Protein AF-A0A2S8VA64-F1 (afdb_monomer_lite)

pLDDT: mean 78.73, std 17.13, range [39.44, 96.56]

Sequence (203 aa):
MLLLCYEHHRVTDDVTKYPVERMQQIKRDHEAKFADAAGKIRSRIVDHTTLETVKEAANLEALWAEIGAPADDDHDPAESLAELGKVVRALKRLPIQTRQLFAIAVDRSKIDRPSGSRYVSVSLLKLVTELSMTALRNHIAILDEAKLVGEADPGEQFREQRILIQTSPESWDFWTKLKKFCKKRELPLKLFIEDLDFSSLAH

Foldseek 3Di:
DPPDPPVPPPPQPPCVVCPPVNVVVVVCVVVVVVVVVVVPVVDDPDQPLVVADAAAAPWQVLLCVQQPDDPDPPDDRVVVSVLVVLVLVLLSNDDLVLLVLVLVFLVQWDQDPVVRWIKHFLVVSCVVVVDDPVVSVVSVVSCVVSVQWAFDDCPPPVPTGMITGDRRPDDDPVSVSLVSSCVRVVHRSCCCRNNNYPHSSHD

Radius of gyration: 24.04 Å; chains: 1; bounding box: 64×56×52 Å

Structure (mmCIF, N/CA/C/O backbone):
data_AF-A0A2S8VA64-F1
#
_entry.id   AF-A0A2S8VA64-F1
#
loop_
_atom_site.group_PDB
_atom_site.id
_atom_site.type_symbol
_atom_site.label_atom_id
_atom_site.label_alt_id
_atom_site.label_comp_id
_atom_site.label_asym_id
_atom_site.label_entity_id
_atom_site.label_seq_id
_atom_site.pdbx_PDB_ins_code
_atom_site.Cartn_x
_atom_site.Cartn_y
_atom_site.Cartn_z
_atom_site.occupancy
_atom_site.B_iso_or_equiv
_atom_site.auth_seq_id
_atom_site.auth_comp_id
_atom_site.auth_asym_id
_atom_site.auth_atom_id
_atom_site.pdbx_PDB_model_num
ATOM 1 N N . MET A 1 1 ? -30.365 -12.414 22.694 1.00 39.44 1 MET A N 1
ATOM 2 C CA . MET A 1 1 ? -31.533 -12.283 21.793 1.00 39.44 1 MET A CA 1
ATOM 3 C C . MET A 1 1 ? -31.303 -13.249 20.639 1.00 39.44 1 MET A C 1
ATOM 5 O O . MET A 1 1 ? -30.290 -13.109 19.970 1.00 39.44 1 MET A O 1
ATOM 9 N N . LEU A 1 2 ? -32.136 -14.282 20.478 1.00 41.25 2 LEU A N 1
ATOM 10 C CA . LEU A 1 2 ? -32.064 -15.186 19.323 1.00 41.25 2 LEU A CA 1
ATOM 11 C C . LEU A 1 2 ? -32.697 -14.454 18.136 1.00 41.25 2 LEU A C 1
ATOM 13 O O . LEU A 1 2 ? -33.915 -14.326 18.073 1.00 41.25 2 LEU A O 1
ATOM 17 N N . LEU A 1 3 ? -31.870 -13.908 17.249 1.00 40.16 3 LEU A N 1
ATOM 18 C CA . LEU A 1 3 ? -32.317 -13.376 15.964 1.00 40.16 3 LEU A CA 1
ATOM 19 C C . LEU A 1 3 ? -32.468 -14.559 15.005 1.00 40.16 3 LEU A C 1
ATOM 21 O O . LEU A 1 3 ? -31.501 -15.001 14.392 1.00 40.16 3 LEU A O 1
ATOM 25 N N . LEU A 1 4 ? -33.679 -15.107 14.934 1.00 42.19 4 LEU A N 1
ATOM 26 C CA . LEU A 1 4 ? -34.066 -16.049 13.891 1.00 42.19 4 LEU A CA 1
ATOM 27 C C . LEU A 1 4 ? -34.688 -15.238 12.754 1.00 42.19 4 LEU A C 1
ATOM 29 O O . LEU A 1 4 ? -35.686 -14.546 12.937 1.00 42.19 4 LEU A O 1
ATOM 33 N N . CYS A 1 5 ? -34.040 -15.272 11.592 1.00 42.28 5 CYS A N 1
ATOM 34 C CA . CYS A 1 5 ? -34.544 -14.654 10.375 1.00 42.28 5 CYS A CA 1
ATOM 35 C C . CYS A 1 5 ? -35.856 -15.325 9.934 1.00 42.28 5 CYS A C 1
ATOM 37 O O . CYS A 1 5 ? -36.065 -16.523 10.140 1.00 42.28 5 CYS A O 1
ATOM 39 N N . TYR A 1 6 ? -36.707 -14.529 9.285 1.00 44.12 6 TYR A N 1
ATOM 40 C CA . TYR A 1 6 ? -38.107 -14.799 8.933 1.00 44.12 6 TYR A CA 1
ATOM 41 C C . TYR A 1 6 ? -38.362 -16.113 8.155 1.00 44.12 6 TYR A C 1
ATOM 43 O O . TYR A 1 6 ? -39.483 -16.610 8.148 1.00 44.12 6 TYR A O 1
ATOM 51 N N . GLU A 1 7 ? -37.338 -16.746 7.573 1.00 47.06 7 GLU A N 1
ATOM 52 C CA . GLU A 1 7 ? -37.467 -18.023 6.848 1.00 47.06 7 GLU A CA 1
ATOM 53 C C . GLU A 1 7 ? -37.344 -19.300 7.705 1.00 47.06 7 GLU A C 1
ATOM 55 O O . GLU A 1 7 ? -37.552 -20.394 7.187 1.00 47.06 7 GLU A O 1
ATOM 60 N N . HIS A 1 8 ? -37.082 -19.213 9.017 1.00 47.62 8 HIS A N 1
ATOM 61 C CA . HIS A 1 8 ? -36.911 -20.405 9.875 1.00 47.62 8 HIS A CA 1
ATOM 62 C C . HIS A 1 8 ? -38.007 -20.639 10.928 1.00 47.62 8 HIS A C 1
ATOM 64 O O . HIS A 1 8 ? -37.876 -21.529 11.768 1.00 47.62 8 HIS A O 1
ATOM 70 N N . HIS A 1 9 ? -39.123 -19.908 10.889 1.00 45.31 9 HIS A N 1
ATOM 71 C CA . HIS A 1 9 ? -40.155 -20.016 11.933 1.00 45.31 9 HIS A CA 1
ATOM 72 C C . HIS A 1 9 ? -40.997 -21.306 11.876 1.00 45.31 9 HIS A C 1
ATOM 74 O O . HIS A 1 9 ? -41.723 -21.597 12.816 1.00 45.31 9 HIS A O 1
ATOM 80 N N . ARG A 1 10 ? -40.866 -22.142 10.837 1.00 53.16 10 ARG A N 1
ATOM 81 C CA . ARG A 1 10 ? -41.700 -23.351 10.681 1.00 53.16 10 ARG A CA 1
ATOM 82 C C . ARG A 1 10 ? -41.162 -24.631 11.334 1.00 53.16 10 ARG A C 1
ATOM 84 O O . ARG A 1 10 ? -41.776 -25.681 11.165 1.00 53.16 10 ARG A O 1
ATOM 91 N N . VAL A 1 11 ? -40.024 -24.579 12.035 1.00 54.19 11 VAL A N 1
ATOM 92 C CA . VAL A 1 11 ? -39.381 -25.773 12.635 1.00 54.19 11 VAL A CA 1
ATOM 93 C C . VAL A 1 11 ? -39.546 -25.832 14.161 1.00 54.19 11 VAL A C 1
ATOM 95 O O . VAL A 1 11 ? -39.498 -26.917 14.737 1.00 54.19 11 VAL A O 1
ATOM 98 N N . THR A 1 12 ? -39.788 -24.696 14.823 1.00 51.50 12 THR A N 1
ATOM 99 C CA . THR A 1 12 ? -39.932 -24.602 16.291 1.00 51.50 12 THR A CA 1
ATOM 100 C C . THR A 1 12 ? -41.376 -24.584 16.797 1.00 51.50 12 THR A C 1
ATOM 102 O O . THR A 1 12 ? -41.571 -24.585 18.007 1.00 51.50 12 THR A O 1
ATOM 105 N N . ASP A 1 13 ? -42.375 -24.612 15.910 1.00 52.44 13 ASP A N 1
ATOM 106 C CA . ASP A 1 13 ? -43.804 -24.656 16.286 1.00 52.44 13 ASP A CA 1
ATOM 107 C C . ASP A 1 13 ? -44.285 -26.044 16.735 1.00 52.44 13 ASP A C 1
ATOM 109 O O . ASP A 1 13 ? -45.413 -26.206 17.202 1.00 52.44 13 ASP A O 1
ATOM 113 N N . ASP A 1 14 ? -43.431 -27.064 16.639 1.00 58.34 14 ASP A N 1
ATOM 114 C CA . ASP A 1 14 ? -43.732 -28.373 17.200 1.00 58.34 14 ASP A CA 1
ATOM 115 C C . ASP A 1 14 ? -43.471 -28.377 18.714 1.00 58.34 14 ASP A C 1
ATOM 117 O O . ASP A 1 14 ? -42.394 -28.744 19.200 1.00 58.34 14 ASP A O 1
ATOM 121 N N . VAL A 1 15 ? -44.495 -27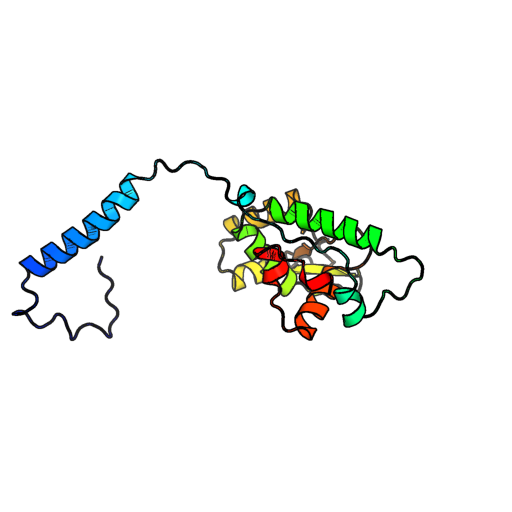.965 19.463 1.00 58.81 15 VAL A N 1
ATOM 122 C CA . VAL A 1 15 ? -44.530 -27.956 20.934 1.00 58.81 15 VAL A CA 1
ATOM 123 C C . VAL A 1 15 ? -44.277 -29.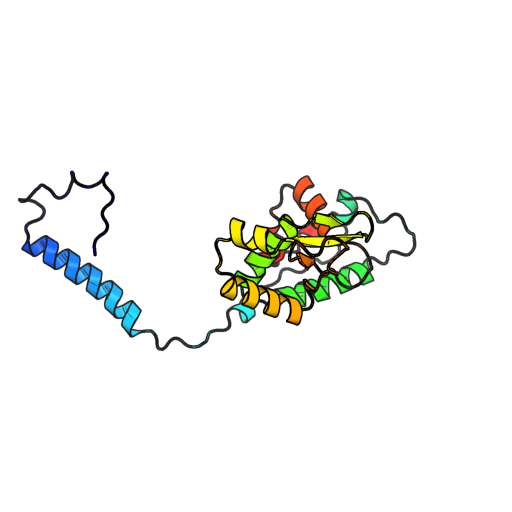329 21.565 1.00 58.81 15 VAL A C 1
ATOM 125 O O . VAL A 1 15 ? -43.890 -29.388 22.732 1.00 58.81 15 VAL A O 1
ATOM 128 N N . THR A 1 16 ? -44.423 -30.430 20.816 1.00 61.59 16 THR A N 1
ATOM 129 C CA . THR A 1 16 ? -44.064 -31.771 21.305 1.00 61.59 16 THR A CA 1
ATOM 130 C C . THR A 1 16 ? -42.559 -32.035 21.218 1.00 61.59 16 THR A C 1
ATOM 132 O O . THR A 1 16 ? -41.995 -32.720 22.071 1.00 61.59 16 THR A O 1
ATOM 135 N N . LYS A 1 17 ? -41.876 -31.435 20.236 1.00 58.59 17 LYS A N 1
ATOM 136 C CA . LYS A 1 17 ? -40.436 -31.606 19.988 1.00 58.59 17 LYS A CA 1
ATOM 137 C C . LYS A 1 17 ? -39.570 -30.556 20.697 1.00 58.59 17 LYS A C 1
ATOM 139 O O . LYS A 1 17 ? -38.421 -30.843 21.049 1.00 58.59 17 LYS A O 1
ATOM 144 N N . TYR A 1 18 ? -40.117 -29.364 20.947 1.00 59.94 18 TYR A N 1
ATOM 145 C CA . TYR A 1 18 ? -39.435 -28.241 21.601 1.00 59.94 18 TYR A CA 1
ATOM 146 C C . TYR A 1 18 ? -40.276 -27.637 22.741 1.00 59.94 18 TYR A C 1
ATOM 148 O O . TYR A 1 18 ? -40.663 -26.470 22.670 1.00 59.94 18 TYR A O 1
ATOM 156 N N . PRO A 1 19 ? -40.551 -28.397 23.821 1.00 74.19 19 PRO A N 1
ATOM 157 C CA . PRO A 1 19 ? -41.240 -27.852 24.987 1.00 74.19 19 PRO A CA 1
ATOM 158 C C . PRO A 1 19 ? -40.458 -26.674 25.588 1.00 74.19 19 PRO A C 1
ATOM 160 O O . PRO A 1 19 ? -39.232 -26.589 25.459 1.00 74.19 19 PRO A O 1
ATOM 163 N N . VAL A 1 20 ? -41.163 -25.768 26.273 1.00 72.38 20 VAL A N 1
ATOM 164 C CA . VAL A 1 20 ? -40.610 -24.506 26.809 1.00 72.38 20 VAL A CA 1
ATOM 165 C C . VAL A 1 20 ? -39.337 -24.733 27.629 1.00 72.38 20 VAL A C 1
ATOM 167 O O . VAL A 1 20 ? -38.357 -24.010 27.467 1.00 72.38 20 VAL A O 1
ATOM 170 N N . GLU A 1 21 ? -39.312 -25.782 28.446 1.00 76.06 21 GLU A N 1
ATOM 171 C CA . GLU A 1 21 ? -38.154 -26.167 29.260 1.00 76.06 21 GLU A CA 1
ATOM 172 C C . GLU A 1 21 ? -36.931 -26.526 28.405 1.00 76.06 21 GLU A C 1
ATOM 174 O O . GLU A 1 21 ? -35.813 -26.101 28.698 1.00 76.06 21 GLU A O 1
ATOM 179 N N . ARG A 1 22 ? -37.135 -27.237 27.287 1.00 76.00 22 ARG A N 1
ATOM 180 C CA . ARG A 1 22 ? -36.071 -27.574 26.331 1.00 76.00 22 ARG A CA 1
ATOM 181 C C . ARG A 1 22 ? -35.557 -26.328 25.616 1.00 76.00 22 ARG A C 1
ATOM 183 O O . ARG A 1 22 ? -34.352 -26.202 25.424 1.00 76.00 22 ARG A O 1
ATOM 190 N N . MET A 1 23 ? -36.431 -25.385 25.272 1.00 70.88 23 MET A N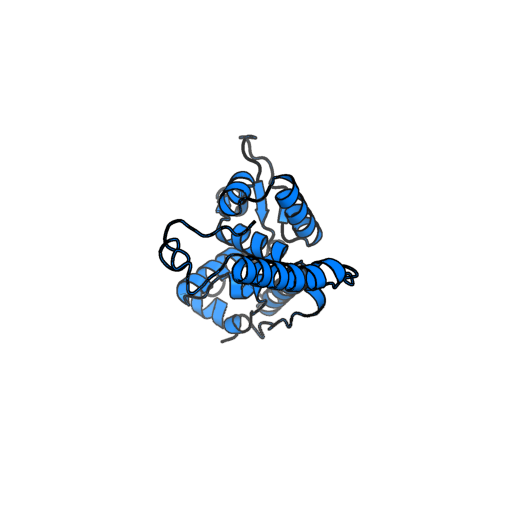 1
ATOM 191 C CA . MET A 1 23 ? -36.027 -24.108 24.670 1.00 70.88 23 MET A CA 1
ATOM 192 C C . MET A 1 23 ? -35.238 -23.233 25.651 1.00 70.88 23 MET A C 1
ATOM 194 O O . MET A 1 23 ? -34.232 -22.631 25.274 1.00 70.88 23 MET A O 1
ATOM 198 N N . GLN A 1 24 ? -35.634 -23.208 26.925 1.00 76.75 24 GLN A N 1
ATOM 199 C CA . GLN A 1 24 ? -34.879 -22.540 27.986 1.00 76.75 24 GLN A CA 1
ATOM 200 C C . GLN A 1 24 ? -33.521 -23.208 28.223 1.00 76.75 24 GLN A C 1
ATOM 202 O O . GLN A 1 24 ? -32.530 -22.509 28.418 1.00 76.75 24 GLN A O 1
ATOM 207 N N . GLN A 1 25 ? -33.449 -24.540 28.155 1.00 77.19 25 GLN A N 1
ATOM 208 C CA . GLN A 1 25 ? -32.191 -25.278 28.234 1.00 77.19 25 GLN A CA 1
ATOM 209 C C . GLN A 1 25 ? -31.266 -24.936 27.062 1.00 77.19 25 GLN A C 1
ATOM 211 O O . GLN A 1 25 ? -30.136 -24.526 27.291 1.00 77.19 25 GLN A O 1
ATOM 216 N N . ILE A 1 26 ? -31.769 -24.990 25.824 1.00 75.69 26 ILE A N 1
ATOM 217 C CA . ILE A 1 26 ? -31.009 -24.625 24.619 1.00 75.69 26 ILE A CA 1
ATOM 218 C C . ILE A 1 26 ? -30.493 -23.186 24.721 1.00 75.69 26 ILE A C 1
ATOM 220 O O . ILE A 1 26 ? -29.341 -22.924 24.383 1.00 75.69 26 ILE A O 1
ATOM 224 N N . LYS A 1 27 ? -31.314 -22.255 25.220 1.00 72.00 27 LYS A N 1
ATOM 225 C CA . LYS A 1 27 ? -30.906 -20.863 25.437 1.00 72.00 27 LYS A CA 1
ATOM 226 C C . LYS A 1 27 ? -29.810 -20.743 26.499 1.00 72.00 27 LYS A C 1
ATOM 228 O O . LYS A 1 27 ? -28.818 -20.069 26.243 1.00 72.00 27 LYS A O 1
ATOM 233 N N . ARG A 1 28 ? -29.956 -21.410 27.649 1.00 77.12 28 ARG A N 1
ATOM 234 C CA . ARG A 1 28 ? -28.937 -21.426 28.714 1.00 77.12 28 ARG A CA 1
ATOM 235 C C . ARG A 1 28 ? -27.623 -22.033 28.228 1.00 77.12 28 ARG A C 1
ATOM 237 O O . ARG A 1 28 ? -26.573 -21.462 28.488 1.00 77.12 28 ARG A O 1
ATOM 244 N N . ASP A 1 29 ? -27.678 -23.127 27.475 1.00 72.62 29 ASP A N 1
ATOM 245 C CA . ASP A 1 29 ? -26.495 -23.787 26.917 1.00 72.62 29 ASP A CA 1
ATOM 246 C C . ASP A 1 29 ? -25.817 -22.919 25.843 1.00 72.62 29 ASP A C 1
ATOM 248 O O . ASP A 1 29 ? -24.590 -22.887 25.749 1.00 72.62 29 ASP A O 1
ATOM 252 N N . HIS A 1 30 ? -26.604 -22.195 25.039 1.00 69.19 30 HIS A N 1
ATOM 253 C CA . HIS A 1 30 ? -26.097 -21.216 24.079 1.00 69.19 30 HIS A CA 1
ATOM 254 C C . HIS A 1 30 ? -25.389 -20.084 24.832 1.00 69.19 30 HIS A C 1
ATOM 256 O O . HIS A 1 30 ? -24.203 -19.863 24.626 1.00 69.19 30 HIS A O 1
ATOM 262 N N . GLU A 1 31 ? -26.066 -19.429 25.775 1.00 61.69 31 GLU A N 1
ATOM 263 C CA . GLU A 1 31 ? -25.520 -18.307 26.549 1.00 61.69 31 GLU A CA 1
ATOM 264 C C . GLU A 1 31 ? -24.304 -18.707 27.406 1.00 61.69 31 GLU A C 1
ATOM 266 O O . GLU A 1 31 ? -23.340 -17.950 27.464 1.00 61.69 31 GLU A O 1
ATOM 271 N N . ALA A 1 32 ? -24.271 -19.912 27.987 1.00 69.25 32 ALA A N 1
ATOM 272 C CA . ALA A 1 32 ? -23.128 -20.424 28.749 1.00 69.25 32 ALA A CA 1
ATOM 273 C C . ALA A 1 32 ? -21.875 -20.639 27.882 1.00 69.25 32 ALA A C 1
ATOM 275 O O . ALA A 1 32 ? -20.764 -20.340 28.321 1.00 69.25 32 ALA A O 1
ATOM 276 N N . LYS A 1 33 ? -22.040 -21.087 26.627 1.00 59.03 33 LYS A N 1
ATOM 277 C CA . LYS A 1 33 ? -20.930 -21.183 25.660 1.00 59.03 33 LYS A CA 1
ATOM 278 C C . LYS A 1 33 ? -20.352 -19.810 25.302 1.00 59.03 33 LYS A C 1
ATOM 280 O O . LYS A 1 33 ? -19.157 -19.712 25.040 1.00 59.03 33 LYS A O 1
ATOM 285 N N . PHE A 1 34 ? -21.168 -18.754 25.327 1.00 52.31 34 PHE A N 1
ATOM 286 C CA . PHE A 1 34 ? -20.714 -17.377 25.093 1.00 52.31 34 PHE A CA 1
ATOM 287 C C . PHE A 1 34 ? -20.241 -16.663 26.370 1.00 52.31 34 PHE A C 1
ATOM 289 O O . PHE A 1 34 ? -19.442 -15.730 26.283 1.00 52.31 34 PHE A O 1
ATOM 296 N N . ALA A 1 35 ? -20.653 -17.121 27.555 1.00 52.59 35 ALA A N 1
ATOM 297 C CA . ALA A 1 35 ? -20.187 -16.592 28.835 1.00 52.59 35 ALA A CA 1
ATOM 298 C C . ALA A 1 35 ? -18.702 -16.918 29.098 1.00 52.59 35 ALA A C 1
ATOM 300 O O . ALA A 1 35 ? -17.976 -16.060 29.600 1.00 52.59 35 ALA A O 1
ATOM 301 N N . ASP A 1 36 ? -18.215 -18.098 28.687 1.00 49.50 36 ASP A N 1
ATOM 302 C CA . ASP A 1 36 ? -16.785 -18.454 28.801 1.00 49.50 36 ASP A CA 1
ATOM 303 C C . ASP A 1 36 ? -15.897 -17.662 27.815 1.00 49.50 36 ASP A C 1
ATOM 305 O O . ASP A 1 36 ? -14.735 -17.371 28.105 1.00 49.50 36 ASP A O 1
ATOM 309 N N . ALA A 1 37 ? -16.457 -17.228 26.678 1.00 47.31 37 ALA A N 1
ATOM 310 C CA . ALA A 1 37 ? -15.771 -16.356 25.721 1.00 47.31 37 ALA A CA 1
ATOM 311 C C . ALA A 1 37 ? -15.651 -14.906 26.231 1.00 47.31 37 ALA A C 1
ATOM 313 O O . ALA A 1 37 ? -14.614 -14.270 26.042 1.00 47.31 37 ALA A O 1
ATOM 314 N N . ALA A 1 38 ? -16.671 -14.398 26.933 1.00 45.59 38 ALA A N 1
ATOM 315 C CA . ALA A 1 38 ? -16.636 -13.067 27.544 1.00 45.59 38 ALA A CA 1
ATOM 316 C C . ALA A 1 38 ? -15.755 -13.016 28.813 1.00 45.59 38 ALA A C 1
ATOM 318 O O . ALA A 1 38 ? -15.090 -12.012 29.064 1.00 45.59 38 ALA A O 1
ATOM 319 N N . GLY A 1 39 ? -15.690 -14.109 29.587 1.00 44.22 39 GLY A N 1
ATOM 320 C CA . GLY A 1 39 ? -14.898 -14.211 30.823 1.00 44.22 39 GLY A CA 1
ATOM 321 C C . GLY A 1 39 ? -13.383 -14.364 30.627 1.00 44.22 39 GLY A C 1
ATOM 322 O O . GLY A 1 39 ? -12.619 -14.182 31.574 1.00 44.22 39 GLY A O 1
ATOM 323 N N . LYS A 1 40 ? -12.925 -14.651 29.400 1.00 43.00 40 LYS A N 1
ATOM 324 C CA . LYS A 1 40 ? -11.500 -14.778 29.039 1.00 43.00 40 LYS A CA 1
ATOM 325 C C . LYS A 1 40 ? -10.930 -13.563 28.304 1.00 43.00 40 LYS A C 1
ATOM 327 O O . LYS A 1 40 ? -9.843 -13.652 27.734 1.00 43.00 40 LYS A O 1
ATOM 332 N N . ILE A 1 41 ? -11.561 -12.390 28.405 1.00 46.56 41 ILE A N 1
ATOM 333 C CA . ILE A 1 41 ? -10.908 -11.112 28.069 1.00 46.56 41 ILE A CA 1
ATOM 334 C C . ILE A 1 41 ? -9.987 -10.702 29.230 1.00 46.56 41 ILE A C 1
ATOM 336 O O . ILE A 1 41 ? -10.139 -9.692 29.906 1.00 46.56 41 ILE A O 1
ATOM 340 N N . ARG A 1 42 ? -8.983 -11.543 29.459 1.00 49.12 42 ARG A N 1
ATOM 341 C CA . ARG A 1 42 ? -7.680 -11.150 29.992 1.00 49.12 42 ARG A CA 1
ATOM 342 C C . ARG A 1 42 ? -6.664 -11.393 28.871 1.00 49.12 42 ARG A C 1
ATOM 344 O O . ARG A 1 42 ? -5.631 -12.032 29.054 1.00 49.12 42 ARG A O 1
ATOM 351 N N . SER A 1 43 ? -7.052 -10.985 27.661 1.00 47.09 43 SER A N 1
ATOM 352 C CA . SER A 1 43 ? -6.330 -11.244 26.426 1.00 47.09 43 SER A CA 1
ATOM 353 C C . SER A 1 43 ? -5.058 -10.413 26.423 1.00 47.09 43 SER A C 1
ATOM 355 O O . SER A 1 43 ? -5.108 -9.184 26.485 1.00 47.09 43 SER A O 1
ATOM 357 N N . ARG A 1 44 ? -3.916 -11.098 26.359 1.00 48.72 44 ARG A N 1
ATOM 358 C CA . ARG A 1 44 ? -2.629 -10.498 26.007 1.00 48.72 44 ARG A CA 1
ATOM 359 C C . ARG A 1 44 ? -2.837 -9.555 24.820 1.00 48.72 44 ARG A C 1
ATOM 361 O O . ARG A 1 44 ? -3.512 -9.924 23.863 1.00 48.72 44 ARG A O 1
ATOM 368 N N . ILE A 1 45 ? -2.249 -8.365 24.882 1.00 55.28 45 ILE A N 1
ATOM 369 C CA . ILE A 1 45 ? -2.018 -7.566 23.680 1.00 55.28 45 ILE A CA 1
ATOM 370 C C . ILE A 1 45 ? -1.073 -8.418 22.825 1.00 55.28 45 ILE A C 1
ATOM 372 O O . ILE A 1 45 ? 0.097 -8.573 23.169 1.00 55.28 45 ILE A O 1
ATOM 376 N N . VAL A 1 46 ? -1.611 -9.080 21.802 1.00 57.22 46 VAL A N 1
ATOM 377 C CA . VAL A 1 46 ? -0.833 -9.868 20.844 1.00 57.22 46 VAL A CA 1
ATOM 378 C C . VAL A 1 46 ? -0.655 -8.997 19.615 1.00 57.22 46 VAL A C 1
ATOM 380 O O . VAL A 1 46 ? -1.624 -8.652 18.943 1.00 57.22 46 VAL A O 1
ATOM 383 N N . ASP A 1 47 ? 0.587 -8.618 19.343 1.00 59.38 47 ASP A N 1
ATOM 384 C CA . ASP A 1 47 ? 0.931 -7.932 18.107 1.00 59.38 47 ASP A CA 1
ATOM 385 C C . ASP A 1 47 ? 0.932 -8.941 16.951 1.00 59.38 47 ASP A C 1
ATOM 387 O O . ASP A 1 47 ? 1.889 -9.691 16.739 1.00 59.38 47 ASP A O 1
ATOM 391 N N . HIS A 1 48 ? -0.175 -8.973 16.212 1.00 58.44 48 HIS A N 1
ATOM 392 C CA . HIS A 1 48 ? -0.371 -9.888 15.092 1.00 58.44 48 HIS A CA 1
ATOM 393 C C . HIS A 1 48 ? 0.551 -9.603 13.893 1.00 58.44 48 HIS A C 1
ATOM 395 O O . HIS A 1 48 ? 0.693 -10.478 13.044 1.00 58.44 48 HIS A O 1
ATOM 401 N N . THR A 1 49 ? 1.230 -8.449 13.837 1.00 59.47 49 THR A N 1
ATOM 402 C CA . THR A 1 49 ? 2.171 -8.120 12.744 1.00 59.47 49 THR A CA 1
ATOM 403 C C . THR A 1 49 ? 3.444 -8.974 12.777 1.00 59.47 49 THR A C 1
ATOM 405 O O . THR A 1 49 ? 4.111 -9.177 11.765 1.00 59.47 49 THR A O 1
ATOM 408 N N . THR A 1 50 ? 3.773 -9.544 13.939 1.00 55.69 50 THR A N 1
ATOM 409 C CA . THR A 1 50 ? 5.003 -10.326 14.147 1.00 55.69 50 THR A CA 1
ATOM 410 C C . THR A 1 50 ? 4.910 -11.787 13.694 1.00 55.69 50 THR A C 1
ATOM 412 O O . THR A 1 50 ? 5.936 -12.459 13.606 1.00 55.69 50 THR A O 1
ATOM 415 N N . LEU A 1 51 ? 3.706 -12.286 13.388 1.00 58.72 51 LEU A N 1
ATOM 416 C CA . LEU A 1 51 ? 3.454 -13.704 13.089 1.00 58.72 51 LEU A CA 1
ATOM 417 C C . LEU A 1 51 ? 3.434 -14.031 11.590 1.00 58.72 51 LEU A C 1
ATOM 419 O O . LEU A 1 51 ? 3.331 -15.199 11.214 1.00 58.72 51 LEU A O 1
ATOM 423 N N . GLU A 1 52 ? 3.521 -13.024 10.726 1.00 66.38 52 GLU A N 1
ATOM 424 C CA . GLU A 1 52 ? 3.327 -13.203 9.291 1.00 66.38 52 GLU A CA 1
ATOM 425 C C . GLU A 1 52 ? 4.644 -13.481 8.563 1.00 66.38 52 GLU A C 1
ATOM 427 O O . GLU A 1 52 ? 5.646 -12.767 8.699 1.00 66.38 52 GLU A O 1
ATOM 432 N N . THR A 1 53 ? 4.633 -14.553 7.770 1.00 80.62 53 THR A N 1
ATOM 433 C CA . THR A 1 53 ? 5.767 -14.945 6.932 1.00 80.62 53 THR A CA 1
ATOM 434 C C . THR A 1 53 ? 5.658 -14.225 5.596 1.00 80.62 53 THR A C 1
ATOM 436 O O . THR A 1 53 ? 4.735 -14.476 4.831 1.00 80.62 53 THR A O 1
ATOM 439 N N . VAL A 1 54 ? 6.610 -13.336 5.322 1.00 88.75 54 VAL A N 1
ATOM 440 C CA . VAL A 1 54 ? 6.726 -12.641 4.036 1.00 88.75 54 VAL A CA 1
ATOM 441 C C . VAL A 1 54 ? 7.375 -13.578 3.023 1.00 88.75 54 VAL A C 1
ATOM 443 O O . VAL A 1 54 ? 8.410 -14.175 3.324 1.00 88.75 54 VAL A O 1
ATOM 446 N N . LYS A 1 55 ? 6.806 -13.678 1.819 1.00 91.88 55 LYS A N 1
ATOM 447 C CA . LYS A 1 55 ? 7.465 -14.334 0.683 1.00 91.88 55 LYS A CA 1
ATOM 448 C C . LYS A 1 55 ? 8.030 -13.256 -0.230 1.00 91.88 55 LYS A C 1
ATOM 450 O O . LYS A 1 55 ? 7.309 -12.667 -1.031 1.00 91.88 55 LYS A O 1
ATOM 455 N N . GLU A 1 56 ? 9.310 -12.959 -0.056 1.00 90.19 56 GLU A N 1
ATOM 456 C CA . GLU A 1 56 ? 9.989 -11.916 -0.825 1.00 90.19 56 GLU A CA 1
ATOM 457 C C . GLU A 1 56 ? 10.148 -12.313 -2.301 1.00 90.19 56 GLU A C 1
ATOM 459 O O . GLU A 1 56 ? 10.218 -13.495 -2.647 1.00 90.19 56 GLU A O 1
ATOM 464 N N . ALA A 1 57 ? 10.205 -11.313 -3.181 1.00 91.12 57 ALA A N 1
ATOM 465 C CA . ALA A 1 57 ? 10.583 -11.519 -4.572 1.00 91.12 57 ALA A CA 1
ATOM 466 C C . ALA A 1 57 ? 12.103 -11.714 -4.658 1.00 91.12 57 ALA A C 1
ATOM 468 O O . ALA A 1 57 ? 12.852 -10.900 -4.123 1.00 91.12 57 ALA A O 1
ATOM 469 N N . ALA A 1 58 ? 12.567 -12.758 -5.347 1.00 90.75 58 ALA A N 1
ATOM 470 C CA . ALA A 1 58 ? 14.001 -12.953 -5.580 1.00 90.75 58 ALA A CA 1
ATOM 471 C C . ALA A 1 58 ? 14.565 -11.973 -6.628 1.00 90.75 58 ALA A C 1
ATOM 473 O O . ALA A 1 58 ? 15.730 -11.594 -6.561 1.00 90.75 58 ALA A O 1
ATOM 474 N N . ASN A 1 59 ? 13.734 -11.573 -7.593 1.00 90.25 59 ASN A N 1
ATOM 475 C CA . ASN A 1 59 ? 14.012 -10.577 -8.624 1.00 90.25 59 ASN A CA 1
ATOM 476 C C . ASN A 1 59 ? 12.674 -9.995 -9.144 1.00 90.25 59 ASN A C 1
ATOM 478 O O . ASN A 1 59 ? 11.612 -10.296 -8.596 1.00 90.25 59 ASN A O 1
ATOM 482 N N . LEU A 1 60 ? 12.722 -9.149 -10.179 1.00 89.88 60 LEU A N 1
ATOM 483 C CA . LEU A 1 60 ? 11.545 -8.526 -10.806 1.00 89.88 60 LEU A CA 1
ATOM 484 C C . LEU A 1 60 ? 11.333 -8.968 -12.268 1.00 89.88 60 LEU A C 1
ATOM 486 O O . LEU A 1 60 ? 10.628 -8.299 -13.022 1.00 89.88 60 LEU A O 1
ATOM 490 N N . GLU A 1 61 ? 11.948 -10.068 -12.703 1.00 90.50 61 GLU A N 1
ATOM 491 C CA . GLU A 1 61 ? 11.948 -10.496 -14.109 1.00 90.50 61 GLU A CA 1
ATOM 492 C C . GLU A 1 61 ? 10.535 -10.746 -14.641 1.00 90.50 61 GLU A C 1
ATOM 494 O O . GLU A 1 61 ? 10.197 -10.266 -15.722 1.00 90.50 61 GLU A O 1
ATOM 499 N N . ALA A 1 62 ? 9.676 -11.405 -13.857 1.00 91.00 62 ALA A N 1
ATOM 500 C CA . ALA A 1 62 ? 8.284 -11.652 -14.234 1.00 91.00 62 ALA A CA 1
ATOM 501 C C . ALA A 1 62 ? 7.520 -10.355 -14.476 1.00 91.00 62 ALA A C 1
ATOM 503 O O . ALA A 1 62 ? 6.718 -10.240 -15.405 1.00 91.00 62 ALA A O 1
ATOM 504 N N . LEU A 1 63 ? 7.758 -9.379 -13.595 1.00 90.50 63 LEU A N 1
ATOM 505 C CA . LEU A 1 63 ? 7.118 -8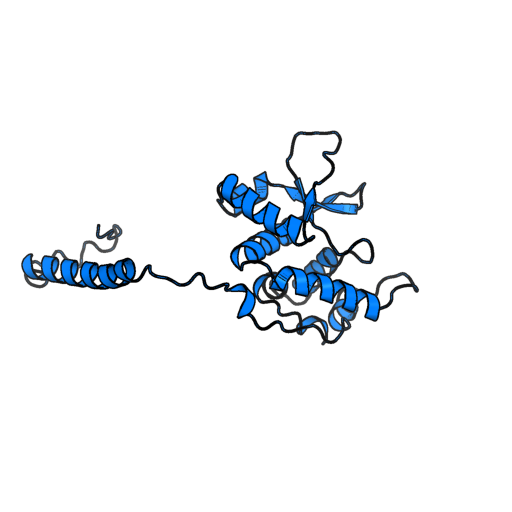.080 -13.653 1.00 90.50 63 LEU A CA 1
ATOM 506 C C . LEU A 1 63 ? 7.499 -7.379 -14.956 1.00 90.50 63 LEU A C 1
ATOM 508 O O . LEU A 1 63 ? 6.612 -6.936 -15.686 1.00 90.50 63 LEU A O 1
ATOM 512 N N . TRP A 1 64 ? 8.796 -7.334 -15.266 1.00 88.62 64 TRP A N 1
ATOM 513 C CA . TRP A 1 64 ? 9.335 -6.670 -16.451 1.00 88.62 64 TRP A CA 1
ATOM 514 C C . TRP A 1 64 ? 9.001 -7.380 -17.757 1.00 88.62 64 TRP A C 1
ATOM 516 O O . TRP A 1 64 ? 8.645 -6.712 -18.728 1.00 88.62 64 TRP A O 1
ATOM 526 N N . ALA A 1 65 ? 9.035 -8.712 -17.776 1.00 88.56 65 ALA A N 1
ATOM 527 C CA . ALA A 1 65 ? 8.616 -9.507 -18.926 1.00 88.56 65 ALA A CA 1
ATOM 528 C C . ALA A 1 65 ? 7.160 -9.209 -19.311 1.00 88.56 65 ALA A C 1
ATOM 530 O O . ALA A 1 65 ? 6.812 -9.144 -20.488 1.00 88.56 65 ALA A O 1
ATOM 531 N N . GLU A 1 66 ? 6.310 -8.980 -18.311 1.00 88.75 66 GLU A N 1
ATOM 532 C CA . GLU A 1 66 ? 4.884 -8.789 -18.520 1.00 88.75 66 GLU A CA 1
ATOM 533 C C . GLU A 1 66 ? 4.523 -7.332 -18.855 1.00 88.75 66 GLU A C 1
ATOM 535 O O . GLU A 1 66 ? 3.696 -7.078 -19.731 1.00 88.75 66 GLU A O 1
ATOM 540 N N . ILE A 1 67 ? 5.106 -6.340 -18.180 1.00 84.88 67 ILE A N 1
ATOM 541 C CA . ILE A 1 67 ? 4.735 -4.926 -18.386 1.00 84.88 67 ILE A CA 1
ATOM 542 C C . ILE A 1 67 ? 5.638 -4.181 -19.377 1.00 84.88 67 ILE A C 1
ATOM 544 O O . ILE A 1 67 ? 5.299 -3.055 -19.750 1.00 84.88 67 ILE A O 1
ATOM 548 N N . GLY A 1 68 ? 6.738 -4.808 -19.796 1.00 78.88 68 GLY A N 1
ATOM 549 C CA . GLY A 1 68 ? 7.832 -4.192 -20.537 1.00 78.88 68 GLY A CA 1
ATOM 550 C C . GLY A 1 68 ? 8.902 -3.635 -19.598 1.00 78.88 68 GLY A C 1
ATOM 551 O O . GLY A 1 68 ? 8.583 -3.033 -18.568 1.00 78.88 68 GLY A O 1
ATOM 552 N N . ALA A 1 69 ? 10.170 -3.828 -19.967 1.00 69.06 69 ALA A N 1
ATOM 553 C CA . ALA A 1 69 ? 11.290 -3.179 -19.300 1.00 69.06 69 ALA A CA 1
ATOM 554 C C . ALA A 1 69 ? 11.122 -1.644 -19.357 1.00 69.06 69 ALA A C 1
ATOM 556 O O . ALA A 1 69 ? 10.512 -1.124 -20.300 1.00 69.06 69 ALA A O 1
ATOM 557 N N . PRO A 1 70 ? 11.605 -0.910 -18.345 1.00 68.12 70 PRO A N 1
ATOM 558 C CA . PRO A 1 70 ? 11.626 0.545 -18.395 1.00 68.12 70 PRO A CA 1
ATOM 559 C C . PRO A 1 70 ? 12.430 1.020 -19.609 1.00 68.12 70 PRO A C 1
ATOM 561 O O . PRO A 1 70 ? 13.369 0.361 -20.043 1.00 68.12 70 PRO A O 1
ATOM 564 N N . ALA A 1 71 ? 11.990 2.132 -20.196 1.00 62.81 71 ALA A N 1
ATOM 565 C CA . ALA A 1 71 ? 12.500 2.625 -21.474 1.00 62.81 71 ALA A CA 1
ATOM 566 C C . ALA A 1 71 ? 13.875 3.306 -21.370 1.00 62.81 71 ALA A C 1
ATOM 568 O O . ALA A 1 71 ? 14.488 3.568 -22.402 1.00 62.81 71 ALA A O 1
ATOM 569 N N . ASP A 1 72 ? 14.329 3.588 -20.149 1.00 60.19 72 ASP A N 1
ATOM 570 C CA . ASP A 1 72 ? 15.546 4.340 -19.873 1.00 60.19 72 ASP A CA 1
ATOM 571 C C . ASP A 1 72 ? 16.678 3.379 -19.471 1.00 60.19 72 ASP A C 1
ATOM 573 O O . ASP A 1 72 ? 16.487 2.518 -18.607 1.00 60.19 72 ASP A O 1
ATOM 577 N N . ASP A 1 73 ? 17.857 3.551 -20.081 1.00 54.50 73 ASP A N 1
ATOM 578 C CA . ASP A 1 73 ? 19.067 2.736 -19.846 1.00 54.50 73 ASP A CA 1
ATOM 579 C C . ASP A 1 73 ? 19.614 2.839 -18.402 1.00 54.50 73 ASP A C 1
ATOM 581 O O . ASP A 1 73 ? 20.446 2.029 -18.000 1.00 54.50 73 ASP A O 1
ATOM 585 N N . ASP A 1 74 ? 19.120 3.791 -17.603 1.00 57.72 74 ASP A N 1
ATOM 586 C CA . ASP A 1 74 ? 19.529 4.027 -16.208 1.00 57.72 74 ASP A CA 1
ATOM 587 C C . ASP A 1 74 ? 18.755 3.176 -15.180 1.00 57.72 74 ASP A C 1
ATOM 589 O O . ASP A 1 74 ? 18.908 3.349 -13.970 1.00 57.72 74 ASP A O 1
ATOM 593 N N . HIS A 1 75 ? 17.897 2.253 -15.621 1.00 69.12 75 HIS A N 1
ATOM 594 C CA . HIS A 1 75 ? 17.171 1.392 -14.694 1.00 69.12 75 HIS A CA 1
ATOM 595 C C . HIS A 1 75 ? 18.042 0.262 -14.137 1.00 69.12 75 HIS A C 1
ATOM 597 O O . HIS A 1 75 ? 18.315 -0.717 -14.831 1.00 69.12 75 HIS A O 1
ATOM 603 N N . ASP A 1 76 ? 18.373 0.340 -12.848 1.00 81.00 76 ASP A N 1
ATOM 604 C CA . ASP A 1 76 ? 18.993 -0.759 -12.111 1.00 81.00 76 ASP A CA 1
ATOM 605 C C . ASP A 1 76 ? 17.917 -1.685 -11.484 1.00 81.00 76 ASP A C 1
ATOM 607 O O . ASP A 1 76 ? 17.178 -1.282 -10.567 1.00 81.00 76 ASP A O 1
ATOM 611 N N . PRO A 1 77 ? 17.807 -2.956 -11.929 1.00 82.50 77 PRO A N 1
ATOM 612 C CA . PRO A 1 77 ? 16.904 -3.930 -11.320 1.00 82.50 77 PRO A CA 1
ATOM 613 C C . PRO A 1 77 ? 17.190 -4.172 -9.832 1.00 82.50 77 PRO A C 1
ATOM 615 O O . PRO A 1 77 ? 16.259 -4.462 -9.075 1.00 82.50 77 PRO A O 1
ATOM 618 N N . ALA A 1 78 ? 18.450 -4.052 -9.399 1.00 86.12 78 ALA A N 1
ATOM 619 C CA . ALA A 1 78 ? 18.839 -4.223 -8.004 1.00 86.12 78 ALA A CA 1
ATOM 620 C C . ALA A 1 78 ? 18.336 -3.063 -7.137 1.00 86.12 78 ALA A C 1
ATOM 622 O O . ALA A 1 78 ? 17.821 -3.300 -6.041 1.00 86.12 78 ALA A O 1
ATOM 623 N N . GLU A 1 79 ? 18.402 -1.827 -7.638 1.00 86.31 79 GLU A N 1
ATOM 624 C CA . GLU A 1 79 ? 17.815 -0.663 -6.968 1.00 86.31 79 GLU A CA 1
ATOM 625 C C . GLU A 1 79 ? 16.297 -0.826 -6.837 1.00 86.31 79 GLU A C 1
ATOM 627 O O . GLU A 1 79 ? 15.733 -0.682 -5.753 1.00 86.31 79 GLU A O 1
ATOM 632 N N . SER A 1 80 ? 15.629 -1.244 -7.911 1.00 86.38 80 SER A N 1
ATOM 633 C CA . SER A 1 80 ? 14.176 -1.456 -7.906 1.00 86.38 80 SER A CA 1
ATOM 634 C C . SER A 1 80 ? 13.735 -2.538 -6.922 1.00 86.38 80 SER A C 1
ATOM 636 O O . SER A 1 80 ? 12.720 -2.384 -6.233 1.00 86.38 80 SER A O 1
ATOM 638 N N . LEU A 1 81 ? 14.515 -3.616 -6.817 1.00 89.44 81 LEU A N 1
ATOM 639 C CA . LEU A 1 81 ? 14.297 -4.665 -5.827 1.00 89.44 81 LEU A CA 1
ATOM 640 C C . LEU A 1 81 ? 14.536 -4.152 -4.398 1.00 89.44 81 LEU A C 1
ATOM 642 O O . LEU A 1 81 ? 13.763 -4.472 -3.493 1.00 89.44 81 LEU A O 1
ATOM 646 N N . ALA A 1 82 ? 15.555 -3.315 -4.185 1.00 89.12 82 ALA A N 1
ATOM 647 C CA . ALA A 1 82 ? 15.830 -2.701 -2.889 1.00 89.12 82 ALA A CA 1
ATOM 648 C C . ALA A 1 82 ? 14.708 -1.741 -2.449 1.00 89.12 82 ALA A C 1
ATOM 650 O O . ALA A 1 82 ? 14.299 -1.765 -1.281 1.00 89.12 82 ALA A O 1
ATOM 651 N N . GLU A 1 83 ? 14.163 -0.945 -3.373 1.00 87.50 83 GLU A N 1
ATOM 652 C CA . GLU A 1 83 ? 13.007 -0.078 -3.125 1.00 87.50 83 GLU A CA 1
ATOM 653 C C . GLU A 1 83 ? 11.749 -0.891 -2.792 1.00 87.50 83 GLU A C 1
ATOM 655 O O . GLU A 1 83 ? 11.056 -0.582 -1.816 1.00 87.50 83 GLU A O 1
ATOM 660 N N . LEU A 1 84 ? 11.490 -1.988 -3.517 1.00 90.12 84 LEU A N 1
ATOM 661 C CA . LEU A 1 84 ? 10.429 -2.930 -3.152 1.00 90.12 84 LEU A CA 1
ATOM 662 C C . LEU A 1 84 ? 10.653 -3.479 -1.736 1.00 90.12 84 LEU A C 1
ATOM 664 O O . LEU A 1 84 ? 9.731 -3.483 -0.922 1.00 90.12 84 LEU A O 1
ATOM 668 N N . GLY A 1 85 ? 11.884 -3.859 -1.392 1.00 91.00 85 GLY A N 1
ATOM 669 C CA . GLY A 1 85 ? 12.237 -4.333 -0.055 1.00 91.00 85 GLY A CA 1
ATOM 670 C C . GLY A 1 85 ? 11.961 -3.313 1.061 1.00 91.00 85 GLY A C 1
ATOM 671 O O . GLY A 1 85 ? 11.668 -3.698 2.196 1.00 91.00 85 GLY A O 1
ATOM 672 N N . LYS A 1 86 ? 12.018 -2.000 0.790 1.00 90.12 86 LYS A N 1
ATOM 673 C CA . LYS A 1 86 ? 11.581 -0.965 1.752 1.00 90.12 86 LYS A CA 1
ATOM 674 C C . LYS A 1 86 ? 10.062 -0.991 1.939 1.00 90.12 86 LYS A C 1
ATOM 676 O O . LYS A 1 86 ? 9.601 -1.016 3.080 1.00 90.12 86 LYS A O 1
ATOM 681 N N . VAL A 1 87 ? 9.302 -1.064 0.845 1.00 90.94 87 VAL A N 1
ATOM 682 C CA . VAL A 1 87 ? 7.831 -1.147 0.873 1.00 90.94 87 VAL A CA 1
ATOM 683 C C . VAL A 1 87 ? 7.364 -2.406 1.606 1.00 90.94 87 VAL A C 1
ATOM 685 O O . VAL A 1 87 ? 6.523 -2.318 2.495 1.00 90.94 87 VAL A O 1
ATOM 688 N N . VAL A 1 88 ? 7.953 -3.567 1.309 1.00 92.25 88 VAL A N 1
ATOM 689 C CA . VAL A 1 88 ? 7.629 -4.844 1.967 1.00 92.25 88 VAL A CA 1
ATOM 690 C C . VAL A 1 88 ? 7.875 -4.769 3.476 1.00 92.25 88 VAL A C 1
ATOM 692 O O . VAL A 1 88 ? 7.029 -5.187 4.269 1.00 92.25 88 VAL A O 1
ATOM 695 N N . ARG A 1 89 ? 8.999 -4.174 3.900 1.00 91.50 89 ARG A N 1
ATOM 696 C CA . ARG A 1 89 ? 9.304 -3.965 5.326 1.00 91.50 89 ARG A CA 1
ATOM 697 C C . ARG A 1 89 ? 8.319 -3.019 6.007 1.00 91.50 89 ARG A C 1
ATOM 699 O O . ARG A 1 89 ? 7.980 -3.261 7.165 1.00 91.50 89 ARG A O 1
ATOM 706 N N . ALA A 1 90 ? 7.873 -1.968 5.320 1.00 92.25 90 ALA A N 1
ATOM 707 C CA . ALA A 1 90 ? 6.849 -1.065 5.834 1.00 92.25 90 ALA A CA 1
ATOM 708 C C . ALA A 1 90 ? 5.509 -1.797 5.994 1.00 92.25 90 ALA A C 1
ATOM 710 O O . ALA A 1 90 ? 4.938 -1.783 7.082 1.00 92.25 90 ALA A O 1
ATOM 711 N N . LEU A 1 91 ? 5.066 -2.522 4.960 1.00 92.94 91 LEU A N 1
ATOM 712 C CA . LEU A 1 91 ? 3.831 -3.307 4.982 1.00 92.94 91 LEU A CA 1
ATOM 713 C C . LEU A 1 91 ? 3.826 -4.344 6.110 1.00 92.94 91 LEU A C 1
ATOM 715 O O . LEU A 1 91 ? 2.852 -4.421 6.850 1.00 92.94 91 LEU A O 1
ATOM 719 N N . LYS A 1 92 ? 4.923 -5.084 6.305 1.00 92.19 92 LYS A N 1
ATOM 720 C CA . LYS A 1 92 ? 5.039 -6.105 7.361 1.00 92.19 92 LYS A CA 1
ATOM 721 C C . LYS A 1 92 ? 4.752 -5.566 8.769 1.00 92.19 92 LYS A C 1
ATOM 723 O O . LYS A 1 92 ? 4.263 -6.301 9.615 1.00 92.19 92 LYS A O 1
ATOM 728 N N . ARG A 1 93 ? 5.057 -4.292 9.033 1.00 91.00 93 ARG A N 1
ATOM 729 C CA . ARG A 1 93 ? 4.856 -3.653 10.347 1.00 91.00 93 ARG A CA 1
ATOM 730 C C . ARG A 1 93 ? 3.434 -3.137 10.561 1.00 91.00 93 ARG A C 1
ATOM 732 O O . ARG A 1 93 ? 3.109 -2.691 11.656 1.00 91.00 93 ARG A O 1
ATOM 739 N N . LEU A 1 94 ? 2.596 -3.151 9.526 1.00 91.25 94 LEU A N 1
ATOM 740 C CA . LEU A 1 94 ? 1.226 -2.666 9.614 1.00 91.25 94 LEU A CA 1
ATOM 741 C C . LEU A 1 94 ? 0.289 -3.738 10.181 1.00 91.25 94 LEU A C 1
ATOM 743 O O . LEU A 1 94 ? 0.371 -4.893 9.753 1.00 91.25 94 LEU A O 1
ATOM 747 N N . PRO A 1 95 ? -0.692 -3.355 11.022 1.00 91.69 95 PRO A N 1
ATOM 748 C CA . PRO A 1 95 ? -1.829 -4.213 11.344 1.00 91.69 95 PRO A CA 1
ATOM 749 C C . PRO A 1 95 ? -2.551 -4.695 10.078 1.00 91.69 95 PRO A C 1
ATOM 751 O O . PRO A 1 95 ? -2.702 -3.926 9.123 1.00 91.69 95 PRO A O 1
ATOM 754 N N . ILE A 1 96 ? -3.067 -5.929 10.089 1.00 88.50 96 ILE A N 1
ATOM 755 C CA . ILE A 1 96 ? -3.763 -6.537 8.938 1.00 88.50 96 ILE A CA 1
ATOM 756 C C . ILE A 1 96 ? -4.887 -5.643 8.392 1.00 88.50 96 ILE A C 1
ATOM 758 O O . ILE A 1 96 ? -4.994 -5.450 7.184 1.00 88.50 96 ILE A O 1
ATOM 762 N N . GLN A 1 97 ? -5.670 -5.005 9.266 1.00 92.12 97 GLN A N 1
ATOM 763 C CA . GLN A 1 97 ? -6.759 -4.109 8.864 1.00 92.12 97 GLN A CA 1
ATOM 764 C C . GLN A 1 97 ? -6.236 -2.852 8.150 1.00 92.12 97 GLN A C 1
ATOM 766 O O . GLN A 1 97 ? -6.861 -2.351 7.217 1.00 92.12 97 GLN A O 1
ATOM 771 N N . THR A 1 98 ? -5.065 -2.352 8.553 1.00 95.25 98 THR A N 1
ATOM 772 C CA . THR A 1 98 ? -4.409 -1.218 7.890 1.00 95.25 98 THR A CA 1
ATOM 773 C C . THR A 1 98 ? -3.887 -1.620 6.509 1.00 95.25 98 THR A C 1
ATOM 775 O O . THR A 1 98 ? -4.020 -0.839 5.567 1.00 95.25 98 THR A O 1
ATOM 778 N N . ARG A 1 99 ? -3.369 -2.848 6.345 1.00 94.69 99 ARG A N 1
ATOM 779 C CA . ARG A 1 99 ? -2.983 -3.374 5.022 1.00 94.69 99 ARG A CA 1
ATOM 780 C C . ARG A 1 99 ? -4.180 -3.564 4.101 1.00 94.69 99 ARG A C 1
ATOM 782 O O . ARG A 1 99 ? -4.105 -3.170 2.944 1.00 94.69 99 ARG A O 1
ATOM 789 N N . GLN A 1 100 ? -5.293 -4.081 4.619 1.00 94.19 100 GLN A N 1
ATOM 790 C CA . GLN A 1 100 ? -6.556 -4.201 3.882 1.00 94.19 100 GLN A CA 1
ATOM 791 C C . GLN A 1 100 ? -7.047 -2.842 3.379 1.00 94.19 100 GLN A C 1
ATOM 793 O O . GLN A 1 100 ? -7.348 -2.681 2.194 1.00 94.19 100 GLN A O 1
ATOM 798 N N . LEU A 1 101 ? -7.060 -1.827 4.252 1.00 96.31 101 LEU A N 1
ATOM 799 C CA . LEU A 1 101 ? -7.391 -0.467 3.833 1.00 96.31 101 LEU A CA 1
ATOM 800 C C . LEU A 1 101 ? -6.421 0.033 2.755 1.00 96.31 101 LEU A C 1
ATOM 802 O O . LEU A 1 101 ? -6.857 0.632 1.772 1.00 96.31 101 LEU A O 1
ATOM 806 N N . PHE A 1 102 ? -5.120 -0.208 2.920 1.00 96.50 102 PHE A N 1
ATOM 807 C CA . PHE A 1 102 ? -4.117 0.217 1.950 1.00 96.50 102 PHE A CA 1
ATOM 808 C C . PHE A 1 102 ? -4.272 -0.486 0.597 1.00 96.50 102 PHE A C 1
ATOM 810 O O . PHE A 1 102 ? -4.159 0.166 -0.437 1.00 96.50 102 PHE A O 1
ATOM 817 N N . ALA A 1 103 ? -4.626 -1.773 0.574 1.00 94.88 103 ALA A N 1
ATOM 818 C CA . ALA A 1 103 ? -4.917 -2.504 -0.656 1.00 94.88 103 ALA A CA 1
ATOM 819 C C . ALA A 1 103 ? -6.086 -1.865 -1.421 1.00 94.88 103 ALA A C 1
ATOM 821 O O . ALA A 1 103 ? -5.978 -1.611 -2.623 1.00 94.88 103 ALA A O 1
ATOM 822 N N . ILE A 1 104 ? -7.163 -1.509 -0.712 1.00 95.75 104 ILE A N 1
ATOM 823 C CA . ILE A 1 104 ? -8.299 -0.769 -1.279 1.00 95.75 104 ILE A CA 1
ATOM 824 C C . ILE A 1 104 ? -7.854 0.618 -1.762 1.00 95.75 104 ILE A C 1
ATOM 826 O O . ILE A 1 104 ? -8.241 1.050 -2.848 1.00 95.75 104 ILE A O 1
ATOM 830 N N . ALA A 1 105 ? -7.021 1.320 -0.993 1.00 95.44 105 ALA A N 1
ATOM 831 C CA . ALA A 1 105 ? -6.500 2.634 -1.355 1.00 95.44 105 ALA A CA 1
ATOM 832 C C . ALA A 1 105 ? -5.672 2.596 -2.646 1.00 95.44 105 ALA A C 1
ATOM 834 O O . ALA A 1 105 ? -5.924 3.392 -3.552 1.00 95.44 105 ALA A O 1
ATOM 835 N N . VAL A 1 106 ? -4.751 1.641 -2.785 1.00 94.75 106 VAL A N 1
ATOM 836 C CA . VAL A 1 106 ? -3.955 1.435 -4.003 1.00 94.75 106 VAL A CA 1
ATOM 837 C C . VAL A 1 106 ? -4.852 1.039 -5.180 1.00 94.75 106 VAL A C 1
ATOM 839 O O . VAL A 1 106 ? -4.715 1.594 -6.280 1.00 94.75 106 VAL A O 1
ATOM 842 N N . ASP A 1 107 ? -5.817 0.143 -4.970 1.00 94.12 107 ASP A N 1
ATOM 843 C CA . ASP A 1 107 ? -6.761 -0.279 -6.007 1.00 94.12 107 ASP A CA 1
ATOM 844 C C . ASP A 1 107 ? -7.611 0.892 -6.531 1.00 94.12 107 ASP A C 1
ATOM 846 O O . ASP A 1 107 ? -7.701 1.118 -7.741 1.00 94.12 107 ASP A O 1
ATOM 850 N N . ARG A 1 108 ? -8.144 1.721 -5.628 1.00 94.00 108 ARG A N 1
ATOM 851 C CA . ARG A 1 108 ? -8.995 2.874 -5.966 1.00 94.00 108 ARG A CA 1
ATOM 852 C C . ARG A 1 108 ? -8.229 4.148 -6.316 1.00 94.00 108 ARG A C 1
ATOM 854 O O . ARG A 1 108 ? -8.849 5.124 -6.746 1.00 94.00 108 ARG A O 1
ATOM 861 N N . SER A 1 109 ? -6.909 4.149 -6.151 1.00 92.50 109 SER A N 1
ATOM 862 C CA . SER A 1 109 ? -6.076 5.310 -6.453 1.00 92.50 109 SER A CA 1
ATOM 863 C C . SER A 1 109 ? -6.070 5.669 -7.939 1.00 92.50 109 SER A C 1
ATOM 865 O O . SER A 1 109 ? -6.151 4.812 -8.828 1.00 92.50 109 SER A O 1
ATOM 867 N N . LYS A 1 110 ? -5.918 6.965 -8.199 1.00 89.19 110 LYS A N 1
ATOM 868 C CA . LYS A 1 110 ? -5.817 7.574 -9.524 1.00 89.19 110 LYS A CA 1
ATOM 869 C C . LYS A 1 110 ? -4.490 8.310 -9.643 1.00 89.19 110 LYS A C 1
ATOM 871 O O . LYS A 1 110 ? -3.917 8.708 -8.636 1.00 89.19 110 LYS A O 1
ATOM 876 N N . ILE A 1 111 ? -4.028 8.490 -10.874 1.00 85.94 111 ILE A N 1
ATOM 877 C CA . ILE A 1 111 ? -2.877 9.341 -11.176 1.00 85.94 111 ILE A CA 1
ATOM 878 C C . ILE A 1 111 ? -3.402 10.717 -11.560 1.00 85.94 111 ILE A C 1
ATOM 880 O O . ILE A 1 111 ? -4.285 10.830 -12.416 1.00 85.94 111 ILE A O 1
ATOM 884 N N . ASP A 1 112 ? -2.869 11.746 -10.921 1.00 82.00 112 ASP A N 1
ATOM 885 C CA . ASP A 1 112 ? -3.055 13.120 -11.345 1.00 82.00 112 ASP A CA 1
ATOM 886 C C . ASP A 1 112 ? -2.169 13.379 -12.563 1.00 82.00 112 ASP A C 1
ATOM 888 O O . ASP A 1 112 ? -0.950 13.286 -12.479 1.00 82.00 112 ASP A O 1
ATOM 892 N N . ARG A 1 113 ? -2.772 13.638 -13.726 1.00 74.31 113 ARG A N 1
ATOM 893 C CA . ARG A 1 113 ? -2.011 13.758 -14.982 1.00 74.31 113 ARG A CA 1
ATOM 894 C C . ARG A 1 113 ? -1.012 14.923 -14.985 1.00 74.31 113 ARG A C 1
ATOM 896 O O . ARG A 1 113 ? 0.068 14.713 -15.522 1.00 74.31 113 ARG A O 1
ATOM 903 N N . PRO A 1 114 ? -1.330 16.108 -14.425 1.00 74.56 114 PRO A N 1
ATOM 904 C CA . PRO A 1 114 ? -0.380 17.214 -14.354 1.00 74.56 114 PRO A CA 1
ATOM 905 C C . PRO A 1 114 ? 0.830 16.927 -13.461 1.00 74.56 114 PRO A C 1
ATOM 907 O O . PRO A 1 114 ? 1.945 17.237 -13.857 1.00 74.56 114 PRO A O 1
ATOM 910 N N . SER A 1 115 ? 0.629 16.330 -12.280 1.00 73.94 115 SER A N 1
ATOM 911 C CA . SER A 1 115 ? 1.717 16.108 -11.312 1.00 73.94 115 SER A CA 1
ATOM 912 C C . SER A 1 115 ? 2.359 14.718 -11.375 1.00 73.94 115 SER A C 1
ATOM 914 O O . SER A 1 115 ? 3.364 14.482 -10.715 1.00 73.94 115 SER A O 1
ATOM 916 N N . GLY A 1 116 ? 1.761 13.756 -12.086 1.00 77.81 116 GLY A N 1
ATOM 917 C CA . GLY A 1 116 ? 2.168 12.344 -12.062 1.00 77.81 116 GLY A CA 1
ATOM 918 C C . GLY A 1 116 ? 1.892 11.633 -10.730 1.00 77.81 116 GLY A C 1
ATOM 919 O O . GLY A 1 116 ? 2.123 10.430 -10.609 1.00 77.81 116 GLY A O 1
ATOM 920 N N . SER A 1 117 ? 1.360 12.345 -9.734 1.00 82.69 117 SER A N 1
ATOM 921 C CA . SER A 1 117 ? 1.185 11.838 -8.377 1.00 82.69 117 SER A CA 1
ATOM 922 C C . SER A 1 117 ? -0.019 10.909 -8.257 1.00 82.69 117 SER A C 1
ATOM 924 O O . SER A 1 117 ? -1.088 11.150 -8.825 1.00 82.69 117 SER A O 1
ATOM 926 N N . ARG A 1 118 ? 0.122 9.841 -7.467 1.00 89.25 118 ARG A N 1
ATOM 927 C CA . ARG A 1 118 ? -0.964 8.895 -7.188 1.00 89.25 118 ARG A CA 1
ATOM 928 C C . ARG A 1 118 ? -1.733 9.306 -5.943 1.00 89.25 118 ARG A C 1
ATOM 930 O O . ARG A 1 118 ? -1.157 9.371 -4.870 1.00 89.25 118 ARG A O 1
ATOM 937 N N . TYR A 1 119 ? -3.046 9.461 -6.042 1.00 90.44 119 TYR A N 1
ATOM 938 C CA . TYR A 1 119 ? -3.888 9.838 -4.908 1.00 90.44 119 TYR A CA 1
ATOM 939 C C . TYR A 1 119 ? -5.165 9.005 -4.815 1.00 90.44 119 TYR A C 1
ATOM 941 O O . TYR A 1 119 ? -5.619 8.406 -5.792 1.00 90.44 119 TYR A O 1
ATOM 949 N N . VAL A 1 120 ? -5.788 9.005 -3.640 1.00 92.25 120 VAL A N 1
ATOM 950 C CA . VAL A 1 120 ? -7.135 8.461 -3.434 1.00 92.25 120 VAL A CA 1
ATOM 951 C C . VAL A 1 120 ? -7.961 9.390 -2.546 1.00 92.25 120 VAL A C 1
ATOM 953 O O . VAL A 1 120 ? -7.439 10.065 -1.661 1.00 92.25 120 VAL A O 1
ATOM 956 N N . SER A 1 121 ? -9.265 9.445 -2.814 1.00 91.81 121 SER A N 1
ATOM 957 C CA . SER A 1 121 ? -10.227 10.263 -2.071 1.00 91.81 121 SER A CA 1
ATOM 958 C C . SER A 1 121 ? -10.568 9.627 -0.726 1.00 91.81 121 SER A C 1
ATOM 960 O O . SER A 1 121 ? -10.973 8.464 -0.667 1.00 91.81 121 SER A O 1
ATOM 962 N N . VAL A 1 122 ? -10.468 10.403 0.354 1.00 92.69 122 VAL A N 1
ATOM 9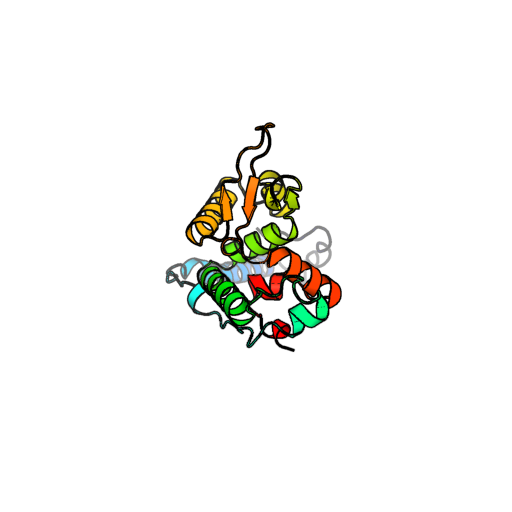63 C CA . VAL A 1 122 ? -10.834 9.951 1.706 1.00 92.69 122 VAL A CA 1
ATOM 964 C C . VAL A 1 122 ? -12.336 9.661 1.785 1.00 92.69 122 VAL A C 1
ATOM 966 O O . VAL A 1 122 ? -12.747 8.669 2.384 1.00 92.69 122 VAL A O 1
ATOM 969 N N . SER A 1 123 ? -13.164 10.468 1.114 1.00 91.31 123 SER A N 1
ATOM 970 C CA . SER A 1 123 ? -14.615 10.254 1.039 1.00 91.31 123 SER A CA 1
ATOM 971 C C . SER A 1 123 ? -14.970 8.952 0.321 1.00 91.31 123 SER A C 1
ATOM 973 O O . SER A 1 123 ? -15.877 8.242 0.755 1.00 91.31 123 SER A O 1
ATOM 975 N N . LEU A 1 124 ? -14.237 8.612 -0.745 1.00 92.81 124 LEU A N 1
ATOM 976 C CA . LEU A 1 124 ? -14.400 7.333 -1.434 1.00 92.81 124 LEU A CA 1
ATOM 977 C C . LEU A 1 124 ? -14.043 6.169 -0.512 1.00 92.81 124 LEU A C 1
ATOM 979 O O . LEU A 1 124 ? -14.831 5.235 -0.410 1.00 92.81 124 LEU A O 1
ATOM 983 N N . LEU A 1 125 ? -12.894 6.234 0.170 1.00 94.56 125 LEU A N 1
ATOM 984 C CA . LEU A 1 125 ? -12.471 5.194 1.111 1.00 94.56 125 LEU A CA 1
ATOM 985 C C . LEU A 1 125 ? -13.504 4.986 2.212 1.00 94.56 125 LEU A C 1
ATOM 987 O O . LEU A 1 125 ? -13.893 3.853 2.475 1.00 94.56 125 LEU A O 1
ATOM 991 N N . LYS A 1 126 ? -14.012 6.073 2.797 1.00 93.50 126 LYS A N 1
ATOM 992 C CA . LYS A 1 126 ? -15.087 6.019 3.788 1.00 93.50 126 LYS A CA 1
ATOM 993 C C . LYS A 1 126 ? -16.323 5.295 3.244 1.00 93.50 126 LYS A C 1
ATOM 995 O O . LYS A 1 126 ? -16.882 4.454 3.935 1.00 93.50 126 LYS A O 1
ATOM 1000 N N . LEU A 1 127 ? -16.746 5.612 2.019 1.00 93.75 127 LEU A N 1
ATOM 1001 C CA . LEU A 1 127 ? -17.938 5.015 1.416 1.00 93.75 127 LEU A CA 1
ATOM 1002 C C . LEU A 1 127 ? -17.757 3.519 1.132 1.00 93.75 127 LEU A C 1
ATOM 1004 O O . LEU A 1 127 ? -18.656 2.743 1.420 1.00 93.75 127 LEU A O 1
ATOM 1008 N N . VAL A 1 128 ? -16.614 3.110 0.574 1.00 94.06 128 VAL A N 1
ATOM 1009 C CA . VAL A 1 128 ? -16.393 1.708 0.168 1.00 94.06 128 VAL A CA 1
ATOM 1010 C C . VAL A 1 128 ? -16.011 0.788 1.325 1.00 94.06 128 VAL A C 1
ATOM 1012 O O . VAL A 1 128 ? -16.171 -0.420 1.201 1.00 94.06 128 VAL A O 1
ATOM 1015 N N . THR A 1 129 ? -15.477 1.337 2.418 1.00 91.50 129 THR A N 1
ATOM 1016 C CA . THR A 1 129 ? -15.095 0.561 3.612 1.00 91.50 129 THR A CA 1
ATOM 1017 C C . THR A 1 129 ? -16.115 0.645 4.739 1.00 91.50 129 THR A C 1
ATOM 1019 O O . THR A 1 129 ? -15.990 -0.084 5.717 1.00 91.50 129 THR A O 1
ATOM 1022 N N . GLU A 1 130 ? -17.076 1.569 4.641 1.00 93.31 130 GLU A N 1
ATOM 1023 C CA . GLU A 1 130 ? -18.063 1.886 5.683 1.00 93.31 130 GLU A CA 1
ATOM 1024 C C . GLU A 1 130 ? -17.446 2.272 7.044 1.00 93.31 130 GLU A C 1
ATOM 1026 O O . GLU A 1 130 ? -18.132 2.350 8.065 1.00 93.31 130 GLU A O 1
ATOM 1031 N N . LEU A 1 131 ? -16.145 2.578 7.074 1.00 92.19 131 LEU A N 1
ATOM 1032 C CA . LEU A 1 131 ? -15.454 3.000 8.283 1.00 92.19 131 LEU A CA 1
ATOM 1033 C C . LEU A 1 131 ? -15.929 4.383 8.735 1.00 92.19 131 LEU A C 1
ATOM 1035 O O . LEU A 1 131 ? -16.177 5.300 7.944 1.00 92.19 131 LEU A O 1
ATOM 1039 N N . SER A 1 132 ? -15.969 4.571 10.054 1.00 94.00 132 SER A N 1
ATOM 1040 C CA . SER A 1 132 ? -16.116 5.908 10.621 1.00 94.00 132 SER A CA 1
ATOM 1041 C C . SER A 1 132 ? -14.921 6.782 10.228 1.00 94.00 132 SER A C 1
ATOM 1043 O O . SER A 1 132 ? -13.803 6.296 10.045 1.00 94.00 132 SER A O 1
ATOM 1045 N N . MET A 1 133 ? -15.125 8.100 10.154 1.00 90.69 133 MET A N 1
ATOM 1046 C CA . MET A 1 133 ? -14.025 9.028 9.860 1.00 90.69 133 MET A CA 1
ATOM 1047 C C . MET A 1 133 ? -12.889 8.936 10.885 1.00 90.69 133 MET A C 1
ATOM 1049 O O . MET A 1 133 ? -11.737 9.164 10.532 1.00 90.69 133 MET A O 1
ATOM 1053 N N . THR A 1 134 ? -13.194 8.603 12.140 1.00 94.19 134 THR A N 1
ATOM 1054 C CA . THR A 1 134 ? -12.185 8.406 13.188 1.00 94.19 134 THR A CA 1
ATOM 1055 C C . THR A 1 134 ? -11.357 7.150 12.926 1.00 94.19 134 THR A C 1
ATOM 1057 O O . THR A 1 134 ? -10.134 7.223 12.938 1.00 94.19 134 THR A O 1
ATOM 1060 N N . ALA A 1 135 ? -12.004 6.019 12.621 1.00 92.88 135 ALA A N 1
ATOM 1061 C CA . ALA A 1 135 ? -11.298 4.780 12.292 1.00 92.88 135 ALA A CA 1
ATOM 1062 C C . ALA A 1 135 ? -10.429 4.950 11.037 1.00 92.88 135 ALA A C 1
ATOM 1064 O O . ALA A 1 135 ? -9.254 4.592 11.042 1.00 92.88 135 ALA A O 1
ATOM 1065 N N . LEU A 1 136 ? -10.979 5.579 9.992 1.00 94.56 136 LEU A N 1
ATOM 1066 C CA . LEU A 1 136 ? -10.254 5.853 8.754 1.00 94.56 136 LEU A CA 1
ATOM 1067 C C . LEU A 1 136 ? -9.016 6.733 8.993 1.00 94.56 136 LEU A C 1
ATOM 1069 O O . LEU A 1 136 ? -7.941 6.416 8.492 1.00 94.56 136 LEU A O 1
ATOM 1073 N N . ARG A 1 137 ? -9.134 7.796 9.802 1.00 94.25 137 ARG A N 1
ATOM 1074 C CA . ARG A 1 137 ? -7.993 8.653 10.170 1.00 94.25 137 ARG A CA 1
ATOM 1075 C C . ARG A 1 137 ? -6.913 7.903 10.938 1.00 94.25 137 ARG A C 1
ATOM 1077 O O . ARG A 1 137 ? -5.743 8.112 10.648 1.00 94.25 137 ARG A O 1
ATOM 1084 N N . ASN A 1 138 ? -7.286 7.018 11.862 1.00 95.75 138 ASN A N 1
ATOM 1085 C CA . ASN A 1 138 ? -6.313 6.217 12.605 1.00 95.75 138 ASN A CA 1
ATOM 1086 C C . ASN A 1 138 ? -5.493 5.327 11.663 1.00 95.75 138 ASN A C 1
ATOM 1088 O O . ASN A 1 138 ? -4.273 5.288 11.769 1.00 95.75 138 ASN A O 1
ATOM 1092 N N . HIS A 1 139 ? -6.138 4.660 10.701 1.00 96.56 139 HIS A N 1
ATOM 1093 C CA . HIS A 1 139 ? -5.406 3.862 9.716 1.00 96.56 139 HIS A CA 1
ATOM 1094 C C . HIS A 1 139 ? -4.533 4.720 8.791 1.00 96.56 139 HIS A C 1
ATOM 1096 O O . HIS A 1 139 ? -3.406 4.330 8.503 1.00 96.56 139 HIS A O 1
ATOM 1102 N N . ILE A 1 140 ? -5.018 5.887 8.349 1.00 95.12 140 ILE A N 1
ATOM 1103 C CA . ILE A 1 140 ? -4.227 6.818 7.527 1.00 95.12 140 ILE A CA 1
ATOM 1104 C C . ILE A 1 140 ? -2.988 7.303 8.291 1.00 95.12 140 ILE A C 1
ATOM 1106 O O . ILE A 1 140 ? -1.909 7.324 7.713 1.00 95.12 140 ILE A O 1
ATOM 1110 N N . ALA A 1 141 ? -3.111 7.621 9.583 1.00 95.25 141 ALA A N 1
ATOM 1111 C CA . ALA A 1 141 ? -1.978 8.028 10.412 1.00 95.25 141 ALA A CA 1
ATOM 1112 C C . ALA A 1 141 ? -0.917 6.920 10.528 1.00 95.25 141 ALA A C 1
ATOM 1114 O O . ALA A 1 141 ? 0.269 7.190 10.372 1.00 95.25 141 ALA A O 1
ATOM 1115 N N . ILE A 1 142 ? -1.337 5.662 10.717 1.00 95.25 142 ILE A N 1
ATOM 1116 C CA . ILE A 1 142 ? -0.416 4.512 10.740 1.00 95.25 142 ILE A CA 1
ATOM 1117 C C . ILE A 1 142 ? 0.292 4.353 9.380 1.00 95.25 142 ILE A C 1
ATOM 1119 O O . ILE A 1 142 ? 1.484 4.053 9.325 1.00 95.25 142 ILE A O 1
ATOM 1123 N N . LEU A 1 143 ? -0.424 4.555 8.269 1.00 95.25 143 LEU A N 1
ATOM 1124 C CA . LEU A 1 143 ? 0.160 4.487 6.925 1.00 95.25 143 LEU A CA 1
ATOM 1125 C C . LEU A 1 143 ? 1.161 5.622 6.653 1.00 95.25 143 LEU A C 1
ATOM 1127 O O . LEU A 1 143 ? 2.161 5.395 5.970 1.00 95.25 143 LEU A O 1
ATOM 1131 N N . ASP A 1 144 ? 0.896 6.823 7.166 1.00 93.75 144 ASP A N 1
ATOM 1132 C CA . ASP A 1 144 ? 1.773 7.992 7.034 1.00 93.75 144 ASP A CA 1
ATOM 1133 C C . ASP A 1 144 ? 3.052 7.840 7.878 1.00 93.75 144 ASP A C 1
ATOM 1135 O O . ASP A 1 144 ? 4.166 8.128 7.423 1.00 93.75 144 ASP A O 1
ATOM 1139 N N . GLU A 1 145 ? 2.925 7.274 9.082 1.00 93.62 145 GLU A N 1
ATOM 1140 C CA . GLU A 1 145 ? 4.067 6.889 9.917 1.00 93.62 145 GLU A CA 1
ATOM 1141 C C . GLU A 1 145 ? 4.946 5.845 9.208 1.00 93.62 145 GLU A C 1
ATOM 1143 O O . GLU A 1 145 ? 6.175 5.948 9.217 1.00 93.62 145 GLU A O 1
ATOM 1148 N N . ALA A 1 146 ? 4.319 4.895 8.506 1.00 92.31 146 ALA A N 1
ATOM 1149 C CA . ALA A 1 146 ? 4.998 3.886 7.696 1.00 92.31 146 ALA A CA 1
ATOM 1150 C C . ALA A 1 146 ? 5.538 4.404 6.348 1.00 92.31 146 ALA A C 1
ATOM 1152 O O . ALA A 1 146 ? 6.150 3.622 5.618 1.00 92.31 146 ALA A O 1
ATOM 1153 N N . LYS A 1 147 ? 5.333 5.688 6.008 1.00 91.81 147 LYS A N 1
ATOM 1154 C CA . LYS A 1 147 ? 5.763 6.307 4.735 1.00 91.81 147 LYS A CA 1
ATOM 1155 C C . LYS A 1 147 ? 5.201 5.607 3.492 1.00 91.81 147 LYS A C 1
ATOM 1157 O O . LYS A 1 147 ? 5.861 5.483 2.464 1.00 91.81 147 LYS A O 1
ATOM 1162 N N . LEU A 1 148 ? 3.967 5.114 3.606 1.00 92.12 148 LEU A N 1
ATOM 1163 C CA . LEU A 1 148 ? 3.212 4.508 2.503 1.00 92.12 148 LEU A CA 1
ATOM 1164 C C . LEU A 1 148 ? 2.149 5.454 1.943 1.00 92.12 148 LEU A C 1
ATOM 1166 O O . LEU A 1 148 ? 1.692 5.286 0.810 1.00 92.12 148 LEU A O 1
ATOM 1170 N N . VAL A 1 149 ? 1.764 6.464 2.719 1.00 93.00 149 VAL A N 1
ATOM 1171 C CA . VAL A 1 149 ? 0.936 7.581 2.268 1.00 93.00 149 VAL A CA 1
ATOM 1172 C C . VAL A 1 149 ? 1.539 8.896 2.745 1.00 93.00 149 VAL A C 1
ATOM 1174 O O . VAL A 1 149 ? 2.443 8.896 3.572 1.00 93.00 149 VAL A O 1
ATOM 1177 N N . GLY A 1 150 ? 1.043 9.999 2.201 1.00 88.38 150 GLY A N 1
ATOM 1178 C CA . GLY A 1 150 ? 1.333 11.343 2.679 1.00 88.38 150 GLY A CA 1
ATOM 1179 C C . GLY A 1 150 ? 0.169 12.284 2.401 1.00 88.38 150 GLY A C 1
ATOM 1180 O O . GLY A 1 150 ? -0.846 11.900 1.801 1.00 88.38 150 GLY A O 1
ATOM 1181 N N . GLU A 1 151 ? 0.317 13.534 2.818 1.00 77.38 151 GLU A N 1
ATOM 1182 C CA . GLU A 1 151 ? -0.629 14.580 2.449 1.00 77.38 151 GLU A CA 1
ATOM 1183 C C . GLU A 1 151 ? -0.551 14.837 0.940 1.00 77.38 151 GLU A C 1
ATOM 1185 O O . GLU A 1 151 ? 0.527 14.972 0.362 1.00 77.38 151 GLU A O 1
ATOM 1190 N N . ALA A 1 152 ? -1.709 14.855 0.281 1.00 71.88 152 ALA A N 1
ATOM 1191 C CA . ALA A 1 152 ? -1.786 15.352 -1.082 1.00 71.88 152 ALA A CA 1
ATOM 1192 C C . ALA A 1 152 ? -1.864 16.878 -1.026 1.00 71.88 152 ALA A C 1
ATOM 1194 O O . ALA A 1 152 ? -2.656 17.408 -0.243 1.00 71.88 152 ALA A O 1
ATOM 1195 N N . ASP A 1 153 ? -1.094 17.563 -1.876 1.00 64.12 153 ASP A N 1
ATOM 1196 C CA . ASP A 1 153 ? -1.247 19.005 -2.057 1.00 64.12 153 ASP A CA 1
ATOM 1197 C C . ASP A 1 153 ? -2.723 19.282 -2.399 1.00 64.12 153 ASP A C 1
ATOM 1199 O O . ASP A 1 153 ? -3.263 18.652 -3.327 1.00 64.12 153 ASP A O 1
ATOM 1203 N N . PRO A 1 154 ? -3.432 20.124 -1.625 1.00 55.94 154 PRO A N 1
ATOM 1204 C CA . PRO A 1 154 ? -4.760 20.569 -1.989 1.00 55.94 154 PRO A CA 1
ATOM 1205 C C . PRO A 1 154 ? -4.633 21.399 -3.266 1.00 55.94 154 PRO A C 1
ATOM 1207 O O . PRO A 1 154 ? -4.552 22.622 -3.223 1.00 55.94 154 PRO A O 1
ATOM 1210 N N . GLY A 1 155 ? -4.640 20.729 -4.422 1.00 55.41 155 GLY A N 1
ATOM 1211 C CA . GLY A 1 155 ? -4.708 21.399 -5.715 1.00 55.41 155 GLY A CA 1
ATOM 1212 C C . GLY A 1 155 ? -5.847 22.422 -5.727 1.00 55.41 155 GLY A C 1
ATOM 1213 O O . GLY A 1 155 ? -6.770 22.337 -4.912 1.00 55.41 155 GLY A O 1
ATOM 1214 N N . GLU A 1 156 ? -5.800 23.357 -6.678 1.00 49.91 156 GLU A N 1
ATOM 1215 C CA . GLU A 1 156 ? -6.554 24.630 -6.731 1.00 49.91 156 GLU A CA 1
ATOM 1216 C C . GLU A 1 156 ? -8.047 24.593 -6.337 1.00 49.91 156 GLU A C 1
ATOM 1218 O O . GLU A 1 156 ? -8.648 25.621 -6.033 1.00 49.91 156 GLU A O 1
ATOM 1223 N N . GLN A 1 157 ? -8.677 23.420 -6.330 1.00 53.97 157 GLN A N 1
ATOM 1224 C CA . GLN A 1 157 ? -10.088 23.238 -6.043 1.00 53.97 157 GLN A CA 1
ATOM 1225 C C . GLN A 1 157 ? -10.453 22.993 -4.571 1.00 53.97 157 GLN A C 1
ATOM 1227 O O . GLN A 1 157 ? -11.655 22.969 -4.330 1.00 53.97 157 GLN A O 1
ATOM 1232 N N . PHE A 1 158 ? -9.522 22.825 -3.611 1.00 56.09 158 PHE A N 1
ATOM 1233 C CA . PHE A 1 158 ? -9.733 22.765 -2.132 1.00 56.09 158 PHE A CA 1
ATOM 1234 C C . PHE A 1 158 ? -10.906 21.905 -1.577 1.00 56.09 158 PHE A C 1
ATOM 1236 O O . PHE A 1 158 ? -11.169 21.900 -0.375 1.00 56.09 158 PHE A O 1
ATOM 1243 N N . ARG A 1 159 ? -11.650 21.175 -2.414 1.00 62.72 159 ARG A N 1
ATOM 1244 C CA . ARG A 1 159 ? -12.970 20.611 -2.077 1.00 62.72 159 ARG A CA 1
ATOM 1245 C C . ARG A 1 159 ? -12.937 19.130 -1.736 1.00 62.72 159 ARG A C 1
ATOM 1247 O O . ARG A 1 159 ? -13.915 18.623 -1.194 1.00 62.72 159 ARG A O 1
ATOM 1254 N N . GLU A 1 160 ? -11.851 18.426 -2.039 1.00 73.31 160 GLU A N 1
ATOM 1255 C CA . GLU A 1 160 ? -11.765 16.983 -1.832 1.00 73.31 160 GLU A CA 1
ATOM 1256 C C . GLU A 1 160 ? -10.542 16.615 -0.991 1.00 73.31 160 GLU A C 1
ATOM 1258 O O . GLU A 1 160 ? -9.408 16.860 -1.392 1.00 73.31 160 GLU A O 1
ATOM 1263 N N . GLN A 1 161 ? -10.780 15.985 0.164 1.00 84.25 161 GLN A N 1
ATOM 1264 C CA . GLN A 1 161 ? -9.711 15.407 0.977 1.00 84.25 161 GLN A CA 1
ATOM 1265 C C . GLN A 1 161 ? -9.116 14.197 0.261 1.00 84.25 161 GLN A C 1
ATOM 1267 O O . GLN A 1 161 ? -9.816 13.219 -0.028 1.00 84.25 161 GLN A O 1
ATOM 1272 N N . ARG A 1 162 ? -7.815 14.267 -0.005 1.00 88.50 162 ARG A N 1
ATOM 1273 C CA . ARG A 1 162 ? -7.047 13.246 -0.712 1.00 88.50 162 ARG A CA 1
ATOM 1274 C C . ARG A 1 162 ? -5.829 12.859 0.111 1.00 88.50 162 ARG A C 1
ATOM 1276 O O . ARG A 1 162 ? -5.283 13.685 0.833 1.00 88.50 162 ARG A O 1
ATOM 1283 N N . ILE A 1 163 ? -5.410 11.611 -0.038 1.00 91.31 163 ILE A N 1
ATOM 1284 C CA . ILE A 1 163 ? -4.110 11.137 0.438 1.00 91.31 163 ILE A CA 1
ATOM 1285 C C . ILE A 1 163 ? -3.258 10.771 -0.772 1.00 91.31 163 ILE A C 1
ATOM 1287 O O . ILE A 1 163 ? -3.763 10.172 -1.729 1.00 91.31 163 ILE A O 1
ATOM 1291 N N . LEU A 1 164 ? -1.986 11.155 -0.732 1.00 91.31 164 LEU A N 1
ATOM 1292 C CA . LEU A 1 164 ? -0.969 10.739 -1.687 1.00 91.31 164 LEU A CA 1
ATOM 1293 C C . LEU A 1 164 ? -0.578 9.300 -1.346 1.00 91.31 164 LEU A C 1
ATOM 1295 O O . LEU A 1 164 ? -0.250 9.010 -0.202 1.00 91.31 164 LEU A O 1
ATOM 1299 N N . ILE A 1 165 ? -0.615 8.394 -2.317 1.00 91.88 165 ILE A N 1
ATOM 1300 C CA . ILE A 1 165 ? -0.060 7.049 -2.161 1.00 91.88 165 ILE A CA 1
ATOM 1301 C C . ILE A 1 165 ? 1.419 7.144 -2.495 1.00 91.88 165 ILE A C 1
ATOM 1303 O O . ILE A 1 165 ? 1.786 7.354 -3.655 1.00 91.88 165 ILE A O 1
ATOM 1307 N N . GLN A 1 166 ? 2.258 6.982 -1.478 1.00 86.62 166 GLN A N 1
ATOM 1308 C CA . GLN A 1 166 ? 3.689 6.966 -1.687 1.00 86.62 166 GLN A CA 1
ATOM 1309 C C . GLN A 1 166 ? 4.079 5.648 -2.349 1.00 86.62 166 GLN A C 1
ATOM 1311 O O . GLN A 1 166 ? 3.649 4.547 -1.994 1.00 86.62 166 GLN A O 1
ATOM 1316 N N . THR A 1 167 ? 4.908 5.786 -3.364 1.00 67.75 167 THR A N 1
ATOM 1317 C CA . THR A 1 167 ? 5.876 4.754 -3.695 1.00 67.75 167 THR A CA 1
ATOM 1318 C C . THR A 1 167 ? 7.194 5.291 -3.168 1.00 67.75 167 THR A C 1
ATOM 1320 O O . THR A 1 167 ? 7.339 6.514 -3.093 1.00 67.75 167 THR A O 1
ATOM 1323 N N . SER A 1 168 ? 8.122 4.419 -2.779 1.00 56.09 168 SER A N 1
ATOM 1324 C CA . SER A 1 168 ? 9.480 4.859 -2.452 1.00 56.09 168 SER A CA 1
ATOM 1325 C C . SER A 1 168 ? 9.961 5.900 -3.476 1.00 56.09 168 SER A C 1
ATOM 1327 O O . SER A 1 168 ? 9.610 5.766 -4.656 1.00 56.09 168 SER A O 1
ATOM 1329 N N . PRO A 1 169 ? 10.607 6.983 -3.018 1.00 49.28 169 PRO A N 1
ATOM 1330 C CA . PRO A 1 169 ? 10.555 8.268 -3.690 1.00 49.28 169 PRO A CA 1
ATOM 1331 C C . PRO A 1 169 ? 11.119 8.134 -5.109 1.00 49.28 169 PRO A C 1
ATOM 1333 O O . PRO A 1 169 ? 12.251 7.716 -5.305 1.00 49.28 169 PRO A O 1
ATOM 1336 N N . GLU A 1 170 ? 10.288 8.469 -6.093 1.00 52.06 170 GLU A N 1
ATOM 1337 C CA . GLU A 1 170 ? 10.678 8.870 -7.453 1.00 52.06 170 GLU A CA 1
ATOM 1338 C C . GLU A 1 170 ? 11.088 7.809 -8.495 1.00 52.06 170 GLU A C 1
ATOM 1340 O O . GLU A 1 170 ? 10.941 8.104 -9.677 1.00 52.06 170 GLU A O 1
ATOM 1345 N N . SER A 1 171 ? 11.499 6.577 -8.172 1.00 60.69 171 SER A N 1
ATOM 1346 C CA . SER A 1 171 ? 12.240 5.809 -9.198 1.00 60.69 171 SER A CA 1
ATOM 1347 C C . SER A 1 171 ? 11.433 5.079 -10.295 1.00 60.69 171 SER A C 1
ATOM 1349 O O . SER A 1 171 ? 11.942 4.982 -11.408 1.00 60.69 171 SER A O 1
ATOM 1351 N N . TRP A 1 172 ? 10.199 4.565 -10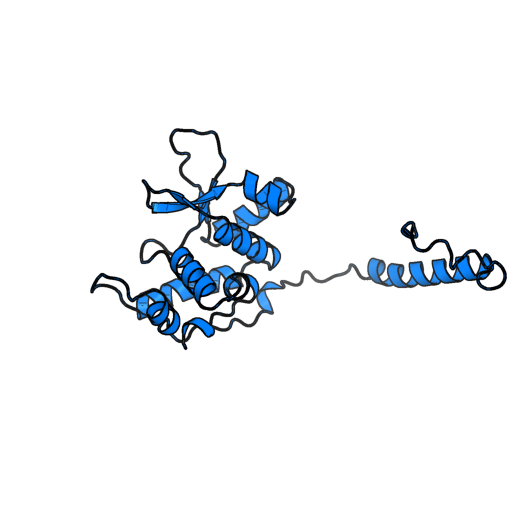.088 1.00 75.12 172 TRP A N 1
ATOM 1352 C CA . TRP A 1 172 ? 9.529 3.798 -11.178 1.00 75.12 172 TRP A CA 1
ATOM 1353 C C . TRP A 1 172 ? 7.993 3.561 -11.137 1.00 75.12 172 TRP A C 1
ATOM 1355 O O . TRP A 1 172 ? 7.495 2.765 -11.940 1.00 75.12 172 TRP A O 1
ATOM 1365 N N . ASP A 1 173 ? 7.199 4.236 -10.289 1.00 80.50 173 ASP A N 1
ATOM 1366 C CA . ASP A 1 173 ? 5.727 4.020 -10.128 1.00 80.50 173 ASP A CA 1
ATOM 1367 C C . ASP A 1 173 ? 5.336 2.527 -10.027 1.00 80.50 173 ASP A C 1
ATOM 1369 O O . ASP A 1 173 ? 4.570 1.976 -10.834 1.00 80.50 173 ASP A O 1
ATOM 1373 N N . PHE A 1 174 ? 5.888 1.859 -9.010 1.00 87.06 174 PHE A N 1
ATOM 1374 C CA . PHE A 1 174 ? 5.656 0.442 -8.714 1.00 87.06 174 PHE A CA 1
ATOM 1375 C C . PHE A 1 174 ? 4.168 0.077 -8.689 1.00 87.06 174 PHE A C 1
ATOM 1377 O O . PHE A 1 174 ? 3.773 -0.921 -9.285 1.00 87.06 174 PHE A O 1
ATOM 1384 N N . TRP A 1 175 ? 3.308 0.886 -8.061 1.00 91.12 175 TRP A N 1
ATOM 1385 C CA . TRP A 1 175 ? 1.891 0.544 -7.912 1.00 91.12 175 TRP A CA 1
ATOM 1386 C C . TRP A 1 175 ? 1.136 0.483 -9.249 1.00 91.12 175 TRP A C 1
ATOM 1388 O O . TRP A 1 175 ? 0.292 -0.398 -9.420 1.00 91.12 175 TRP A O 1
ATOM 1398 N N . THR A 1 176 ? 1.432 1.347 -10.235 1.00 88.31 176 THR A N 1
ATOM 1399 C CA . THR A 1 176 ? 0.856 1.188 -11.592 1.00 88.31 176 THR A CA 1
ATOM 1400 C C . THR A 1 176 ? 1.287 -0.131 -12.201 1.00 88.31 176 THR A C 1
ATOM 1402 O O . THR A 1 176 ? 0.473 -0.849 -12.786 1.00 88.31 176 THR A O 1
ATOM 1405 N N . LYS A 1 177 ? 2.581 -0.423 -12.101 1.00 89.12 177 LYS A N 1
ATOM 1406 C CA . LYS A 1 177 ? 3.199 -1.593 -12.710 1.00 89.12 177 LYS A CA 1
ATOM 1407 C C . LYS A 1 177 ? 2.663 -2.880 -12.096 1.00 89.12 177 LYS A C 1
ATOM 1409 O O . LYS A 1 177 ? 2.207 -3.750 -12.834 1.00 89.12 177 LYS A O 1
ATOM 1414 N N . LEU A 1 178 ? 2.558 -2.931 -10.772 1.00 92.25 178 LEU A N 1
ATOM 1415 C CA . LEU A 1 178 ? 1.946 -4.033 -10.043 1.00 92.25 178 LEU A CA 1
ATOM 1416 C C . LEU A 1 178 ? 0.475 -4.223 -10.433 1.00 92.25 178 LEU A C 1
ATOM 1418 O O . LEU A 1 178 ? 0.062 -5.344 -10.707 1.00 92.25 178 LEU A O 1
ATOM 1422 N N . LYS A 1 179 ? -0.319 -3.148 -10.542 1.00 91.94 179 LYS A N 1
ATOM 1423 C CA . LYS A 1 179 ? -1.723 -3.247 -10.992 1.00 91.94 179 LYS A CA 1
ATOM 1424 C C . LYS A 1 179 ? -1.837 -3.793 -12.417 1.00 91.94 179 LYS A C 1
ATOM 1426 O O . LYS A 1 179 ? -2.719 -4.606 -12.690 1.00 91.94 179 LYS A O 1
ATOM 1431 N N . LYS A 1 180 ? -0.955 -3.370 -13.331 1.00 92.12 180 LYS A N 1
ATOM 1432 C CA . LYS A 1 180 ? -0.900 -3.896 -14.707 1.00 92.12 180 LYS A CA 1
ATOM 1433 C C . LYS A 1 180 ? -0.532 -5.380 -14.726 1.00 92.12 180 LYS A C 1
ATOM 1435 O O . LYS A 1 180 ? -1.196 -6.145 -15.418 1.00 92.12 180 LYS A O 1
ATOM 1440 N N . PHE A 1 181 ? 0.469 -5.772 -13.943 1.00 93.94 181 PHE A N 1
ATOM 1441 C CA . PHE A 1 181 ? 0.884 -7.162 -13.776 1.00 93.94 181 PHE A CA 1
ATOM 1442 C C . PHE A 1 181 ? -0.250 -8.035 -13.234 1.00 93.94 181 PHE A C 1
ATOM 1444 O O . PHE A 1 181 ? -0.614 -9.027 -13.860 1.00 93.94 181 PHE A O 1
ATOM 1451 N N . CYS A 1 182 ? -0.885 -7.603 -12.140 1.00 94.12 182 CYS A N 1
ATOM 1452 C CA . CYS A 1 182 ? -2.046 -8.265 -11.543 1.00 94.12 182 CYS A CA 1
ATOM 1453 C C . CYS A 1 182 ? -3.162 -8.474 -12.570 1.00 94.12 182 CYS A C 1
ATOM 1455 O O . CYS A 1 182 ? -3.696 -9.570 -12.691 1.00 94.12 182 CYS A O 1
ATOM 1457 N N . LYS A 1 183 ? -3.478 -7.441 -13.362 1.00 92.88 183 LYS A N 1
ATOM 1458 C CA . LYS A 1 183 ? -4.507 -7.526 -14.404 1.00 92.88 183 LYS A CA 1
ATOM 1459 C C . LYS A 1 183 ? -4.162 -8.545 -15.495 1.00 92.88 183 LYS A C 1
ATOM 1461 O O . LYS A 1 183 ? -5.061 -9.222 -15.975 1.00 92.88 183 LYS A O 1
ATOM 1466 N N . LYS A 1 184 ? -2.896 -8.627 -15.911 1.00 93.62 184 LYS A N 1
ATOM 1467 C CA . LYS A 1 184 ? -2.450 -9.519 -16.994 1.00 93.62 184 LYS A CA 1
ATOM 1468 C C . LYS A 1 184 ? -2.329 -10.979 -16.550 1.00 93.62 184 LYS A C 1
ATOM 1470 O O . LYS A 1 184 ? -2.663 -11.861 -17.328 1.00 93.62 184 LYS A O 1
ATOM 1475 N N . ARG A 1 185 ? -1.919 -11.225 -15.301 1.00 92.25 185 ARG A N 1
ATOM 1476 C CA . ARG A 1 185 ? -1.835 -12.574 -14.707 1.00 92.25 185 ARG A CA 1
ATOM 1477 C C . ARG A 1 185 ? -3.093 -13.003 -13.938 1.00 92.25 185 ARG A C 1
ATOM 1479 O O . ARG A 1 185 ? -3.072 -14.043 -13.293 1.00 92.25 185 ARG A O 1
ATOM 1486 N N . GLU A 1 186 ? -4.158 -12.199 -13.969 1.00 92.69 186 GLU A N 1
ATOM 1487 C CA . GLU A 1 186 ? -5.404 -12.419 -13.210 1.00 92.69 186 GLU A CA 1
ATOM 1488 C C . GLU A 1 186 ? -5.178 -12.648 -11.700 1.00 92.69 186 GLU A C 1
ATOM 1490 O O . GLU A 1 186 ? -5.916 -13.367 -11.028 1.00 92.69 186 GLU A O 1
ATOM 1495 N N . LEU A 1 187 ? -4.150 -12.001 -11.144 1.00 92.56 187 LEU A N 1
ATOM 1496 C CA . LEU A 1 187 ? -3.807 -12.086 -9.727 1.00 92.56 187 LEU A CA 1
ATOM 1497 C C . LEU A 1 187 ? -4.498 -10.971 -8.934 1.00 92.56 187 LEU A C 1
ATOM 1499 O O . LEU A 1 187 ? -4.571 -9.828 -9.396 1.00 92.56 187 LEU A O 1
ATOM 1503 N N . PRO A 1 188 ? -4.982 -11.252 -7.715 1.00 92.38 188 PRO A N 1
ATOM 1504 C CA . PRO A 1 188 ? -5.613 -10.233 -6.897 1.00 92.38 188 PRO A CA 1
ATOM 1505 C C . PRO A 1 188 ? -4.550 -9.372 -6.193 1.00 92.38 188 PRO A C 1
ATOM 1507 O O . PRO A 1 188 ? -3.620 -9.894 -5.585 1.00 92.38 188 PRO A O 1
ATOM 1510 N N . LEU A 1 189 ? -4.718 -8.044 -6.196 1.00 91.25 189 LEU A N 1
ATOM 1511 C CA . LEU A 1 189 ? -3.758 -7.105 -5.586 1.00 91.25 189 LEU A CA 1
ATOM 1512 C C . LEU A 1 189 ? -3.500 -7.383 -4.090 1.00 91.25 189 LEU A C 1
ATOM 1514 O O . LEU A 1 189 ? -2.389 -7.175 -3.600 1.00 91.25 189 LEU A O 1
ATOM 1518 N N . LYS A 1 190 ? -4.512 -7.893 -3.375 1.00 91.00 190 LYS A N 1
ATOM 1519 C CA . LYS A 1 190 ? -4.406 -8.285 -1.960 1.00 91.00 190 LYS A CA 1
ATOM 1520 C C . LYS A 1 190 ? -3.331 -9.343 -1.691 1.00 91.00 190 LYS A C 1
ATOM 1522 O O . LYS A 1 190 ? -2.774 -9.335 -0.603 1.00 91.00 190 LYS A O 1
ATOM 1527 N N . LEU A 1 191 ? -2.976 -10.174 -2.676 1.00 92.69 191 LEU A N 1
ATOM 1528 C CA . LEU A 1 191 ? -1.892 -11.155 -2.544 1.00 92.69 191 LEU A CA 1
ATOM 1529 C C . LEU A 1 191 ? -0.573 -10.479 -2.134 1.00 92.69 191 LEU A C 1
ATOM 1531 O O . LEU A 1 191 ? 0.161 -10.962 -1.279 1.00 92.69 191 LEU A O 1
ATOM 1535 N N . PHE A 1 192 ? -0.297 -9.314 -2.716 1.00 94.19 192 PHE A N 1
ATOM 1536 C CA . PHE A 1 192 ? 0.940 -8.580 -2.475 1.00 94.19 192 PHE A CA 1
ATOM 1537 C C . PHE A 1 192 ? 0.856 -7.723 -1.209 1.00 94.19 192 PHE A C 1
ATOM 1539 O O . PHE A 1 192 ? 1.810 -7.635 -0.445 1.00 94.19 192 PHE A O 1
ATOM 1546 N N . ILE A 1 193 ? -0.283 -7.065 -0.978 1.00 93.69 193 ILE A N 1
ATOM 1547 C CA . ILE A 1 193 ? -0.409 -6.064 0.091 1.00 93.69 193 ILE A CA 1
ATOM 1548 C C . ILE A 1 193 ? -0.876 -6.682 1.414 1.00 93.69 193 ILE A C 1
ATOM 1550 O O . ILE A 1 193 ? -0.367 -6.314 2.468 1.00 93.69 193 ILE A O 1
ATOM 1554 N N . GLU A 1 194 ? -1.839 -7.603 1.383 1.00 90.44 194 GLU A N 1
ATOM 1555 C CA . GLU A 1 194 ? -2.388 -8.241 2.585 1.00 90.44 194 GLU A CA 1
ATOM 1556 C C . GLU A 1 194 ? -1.586 -9.483 2.967 1.00 90.44 194 GLU A C 1
ATOM 1558 O O . GLU A 1 194 ? -1.136 -9.565 4.111 1.00 90.44 194 GLU A O 1
ATOM 1563 N N . ASP A 1 195 ? -1.371 -10.392 2.008 1.00 90.94 195 ASP A N 1
ATOM 1564 C CA . ASP A 1 195 ? -0.722 -11.693 2.241 1.00 90.94 195 ASP A CA 1
ATOM 1565 C C . ASP A 1 195 ? 0.815 -11.620 2.185 1.00 90.94 195 ASP A C 1
ATOM 1567 O O . ASP A 1 195 ? 1.497 -12.582 2.537 1.00 90.94 195 ASP A O 1
ATOM 1571 N N . LEU A 1 196 ? 1.366 -10.473 1.767 1.00 93.31 196 LEU A N 1
ATOM 1572 C CA . LEU A 1 196 ? 2.807 -10.218 1.647 1.00 93.31 196 LEU A CA 1
ATOM 1573 C C . LEU A 1 196 ? 3.536 -11.269 0.791 1.00 93.31 196 LEU A C 1
ATOM 1575 O O . LEU A 1 196 ? 4.684 -11.633 1.075 1.00 93.31 196 LEU A O 1
ATOM 1579 N N . ASP A 1 197 ? 2.866 -11.750 -0.261 1.00 94.00 197 ASP A N 1
ATOM 1580 C CA . ASP A 1 197 ? 3.408 -12.717 -1.211 1.00 94.00 197 ASP A CA 1
ATOM 1581 C C . ASP A 1 197 ? 3.844 -12.034 -2.512 1.00 94.00 197 ASP A C 1
ATOM 1583 O O . ASP A 1 197 ? 3.040 -11.719 -3.390 1.00 94.00 197 ASP A O 1
ATOM 1587 N N . PHE A 1 198 ? 5.152 -11.819 -2.631 1.00 94.00 198 PHE A N 1
ATOM 1588 C CA . PHE A 1 198 ? 5.806 -11.209 -3.787 1.00 94.00 198 PHE A CA 1
ATOM 1589 C C . PHE A 1 198 ? 6.554 -12.235 -4.648 1.00 94.00 198 PHE A C 1
ATOM 1591 O O . PHE A 1 198 ? 7.167 -11.862 -5.646 1.00 94.00 198 PHE A O 1
ATOM 1598 N N . SER A 1 199 ? 6.478 -13.528 -4.314 1.00 94.00 199 SER A N 1
ATOM 1599 C CA . SER A 1 199 ? 7.217 -14.593 -5.010 1.00 94.00 199 SER A CA 1
ATOM 1600 C C . SER A 1 199 ? 6.901 -14.665 -6.509 1.00 94.00 199 SER A C 1
ATOM 1602 O O . SER A 1 199 ? 7.776 -14.933 -7.329 1.00 94.00 199 SER A O 1
ATOM 1604 N N . SER A 1 200 ? 5.664 -14.333 -6.888 1.00 92.38 200 SER A N 1
ATOM 1605 C CA . SER A 1 200 ? 5.216 -14.321 -8.285 1.00 92.38 200 SER A CA 1
ATOM 1606 C C . SER A 1 200 ? 5.881 -13.255 -9.167 1.00 92.38 200 SER A C 1
ATOM 1608 O O . SER A 1 200 ? 5.740 -13.328 -10.386 1.00 92.38 200 SER A O 1
ATOM 1610 N N . LEU A 1 201 ? 6.615 -12.293 -8.590 1.00 90.81 201 LEU A N 1
ATOM 1611 C CA . LEU A 1 201 ? 7.357 -11.275 -9.346 1.00 90.81 201 LEU A CA 1
ATOM 1612 C C . LEU A 1 201 ? 8.685 -11.791 -9.927 1.00 90.81 201 LEU A C 1
ATOM 1614 O O . LEU A 1 201 ? 9.280 -11.093 -10.747 1.00 90.81 201 LEU A O 1
ATOM 1618 N N . ALA A 1 202 ? 9.119 -12.997 -9.541 1.00 87.25 202 ALA A N 1
ATOM 1619 C CA . ALA A 1 202 ? 10.429 -13.542 -9.895 1.00 87.25 202 ALA A CA 1
ATOM 1620 C C . ALA A 1 202 ? 10.430 -14.652 -10.973 1.00 87.25 202 ALA A C 1
ATOM 1622 O O . ALA A 1 202 ? 11.493 -15.177 -11.292 1.00 87.25 202 ALA A O 1
ATOM 1623 N N . HIS A 1 203 ? 9.259 -15.041 -11.499 1.00 71.31 203 HIS A N 1
ATOM 1624 C CA . HIS A 1 203 ? 9.071 -16.159 -12.444 1.00 71.31 203 HIS A CA 1
ATOM 1625 C C . HIS A 1 203 ? 8.498 -15.772 -13.815 1.00 71.31 203 HIS A C 1
ATOM 1627 O O . HIS A 1 203 ? 7.370 -15.206 -13.874 1.00 71.31 203 HIS A O 1
#

Secondary structure (DSSP, 8-state):
-----TT-TTSS--TTTS-HHHHHHHHHHHHHHHHHHHHT-------GGGG---B--S-SHHHHHHH---SSTT--HHHHHHHHHHHHHHHHTS-HHHHHHHHHHHHH-EE-TTT--EEEEHHHHHHHH---HHHHHHHHHHHHHTTSEEEPP--TT--S-EEEE--SSSSS-HHHHHHHHHHHTT--THHHHTS-B-GGGG-